Protein 3ACX (pdb70)

Radius of gyration: 19.0 Å; Cα contacts (8 Å, |Δi|>4): 366; chains: 1; bounding box: 46×47×53 Å

Solvent-accessible surface area: 14313 Å² total; per-residue (Å²): 144,85,159,44,52,101,16,5,124,30,0,42,132,22,1,108,167,91,11,106,13,25,2,64,0,18,31,85,7,59,93,116,43,62,37,6,2,13,0,0,34,0,0,14,60,52,0,88,72,0,29,126,78,146,52,58,58,85,24,1,65,55,0,65,86,3,0,73,36,0,81,144,105,41,156,101,171,27,157,14,89,11,13,170,115,0,2,68,0,0,11,58,7,20,57,122,96,84,17,30,29,114,8,1,28,46,5,7,62,16,15,101,112,44,67,122,43,103,61,22,90,61,11,76,75,0,68,42,34,0,56,3,23,12,0,1,27,9,15,1,26,1,5,8,9,11,102,160,59,73,157,67,2,49,68,0,8,78,102,18,5,30,1,33,31,3,1,37,6,3,38,17,14,4,74,27,51,100,90,143,53,32,26,4,0,95,77,44,14,174,99,50,128,15,85,3,43,79,2,43,136,111,34,50,67,118,83,2,44,76,0,1,49,68,1,0,54,42,0,44,108,6,26,126,33,0,35,123,56,15,172,26,10,8,111,86,0,13,29,17,2,11,3,3,1,52,0,14,22,35,5,1,64,24,6,64,131,34,108,27,37,8,112,123,127,13,138,5,92,155,156,54,16,35,129,11,72,125,78,2,86,81,133,104

InterPro domains:
  IPR002060 Squalene/phytoene synthase [PF00494] (15-271)
  IPR002060 Squalene/phytoene synthase [SFLDG01018] (7-277)
  IPR008949 Isoprenoid synthase domain superfamily [G3DSA:1.10.600.10] (1-287)
  IPR008949 Isoprenoid synthase domain superfamily [SSF48576] (8-283)
  IPR019845 Squalene/phytoene synthase, conserved site [PS01044] (129-144)
  IPR033904 Trans-isoprenyl diphosphate synthases, head-to-head [cd00683] (9-273)
  IPR044843 Trans-isoprenyl diphosphate synthases, bacterial-type [SFLDG01212] (7-277)

Foldseek 3Di:
DDLLVVLLVVLLVQCCVVDVLLSVLLVQFPDVLSSLLSLLVSLLSCLLCPCVVPNHCVQLVLSLVLLVCCVVCLPDDDPRRHDVSSSVSNSVVVVPWPFPSVLVVLLNVLSNCCVVDDAAQDVVVLLSSLCNSFLSSLQRSQRSFADDADPVSSVLSSLLSSLLVLLVLLQAQLVCVVVVDHSQHPVLCVVLVHDSVVCLPPNDDPSNVVSSVVSLVSSVVSLVVNLVVLVRGDPSCSLSSNLSSVQSNVQVVQCVVVRVDSPDRGHDDPVNSVVSSVVSVVVD

Secondary structure (DSSP, 8-state):
--HHHHHHHHHHHHHHHH-HHHHHHHTTS-HHHHHHHHHHHHHHHHHHHGGGGTSSTHHHHHHHHHHHHHHH-TTS----SS-HHHHHHHHHHHHHS---HHHHHHHHHHHHHHTT----SSHHHHHHHHIIIIIHHHHHHHHHH-SS--HHHHHHHHHHHHHHHHHHHHH-HHHHHHTT---S-HHHHHHHT--HHHHHHH---HHHHHHHHHHHHHHHHHHHHHHHTGGGS-TTHHHHHHHHHHHHHHHHHHHHHTTT-SSS-----HHHHHHHHHHHHHH-

Organism: Staphylococcus aureus (NCBI:txid1280)

Structure (mmCIF, N/CA/C/O backbone):
data_3ACX
#
_entry.id   3ACX
#
_cell.length_a   80.628
_cell.length_b   80.628
_cell.length_c   90.453
_cell.angle_alpha   90.00
_cell.angle_beta   90.00
_cell.angle_gamma   120.00
#
_symmetry.space_group_name_H-M   'P 32 2 1'
#
loop_
_entity.id
_entity.type
_entity.pdbx_description
1 polymer 'Dehydrosqualene synthase'
2 non-polymer N-(1-methylethyl)-3-[(3-prop-2-en-1-ylbiphenyl-4-yl)oxy]propan-1-amine
3 water water
#
loop_
_atom_site.group_PDB
_atom_site.id
_atom_site.type_symbol
_atom_site.label_atom_id
_atom_site.label_alt_id
_atom_site.label_comp_id
_atom_site.label_asym_id
_atom_site.label_entity_id
_atom_site.label_seq_id
_atom_site.pdbx_PDB_ins_code
_atom_site.Cartn_x
_atom_site.Cartn_y
_atom_site.Cartn_z
_atom_site.occupancy
_atom_site.B_iso_or_equiv
_atom_site.auth_seq_id
_atom_site.auth_comp_id
_atom_site.auth_asym_id
_atom_site.auth_atom_id
_atom_site.pdbx_PDB_model_num
ATOM 1 N N . MET A 1 7 ? 48.188 15.949 81.452 1.00 15.51 1 MET A N 1
ATOM 2 C CA . MET A 1 7 ? 47.746 16.013 80.032 1.00 13.55 1 MET A CA 1
ATOM 3 C C . MET A 1 7 ? 46.242 16.250 79.913 1.00 11.44 1 MET A C 1
ATOM 4 O O . MET A 1 7 ? 45.439 15.598 80.588 1.00 13.15 1 MET A O 1
ATOM 9 N N . THR A 1 8 ? 45.873 17.201 79.062 1.00 8.25 2 THR A N 1
ATOM 10 C CA . THR A 1 8 ? 44.477 17.382 78.696 1.00 6.61 2 THR A CA 1
ATOM 11 C C . THR A 1 8 ? 44.093 16.351 77.631 1.00 4.50 2 THR A C 1
ATOM 12 O O . THR A 1 8 ? 44.937 15.716 76.993 1.00 4.55 2 THR A O 1
ATOM 16 N N . MET A 1 9 ? 42.792 16.212 77.402 1.00 4.35 3 MET A N 1
ATOM 17 C CA . MET A 1 9 ? 42.307 15.370 76.313 1.00 5.02 3 MET A CA 1
ATOM 18 C C . MET A 1 9 ? 42.929 15.754 75.000 1.00 5.38 3 MET A C 1
ATOM 19 O O . MET A 1 9 ? 43.342 14.887 74.233 1.00 6.58 3 MET A O 1
ATOM 24 N N . MET A 1 10 ? 43.004 17.049 74.708 1.00 5.89 4 MET A N 1
ATOM 25 C CA . MET A 1 10 ? 43.579 17.464 73.437 1.00 6.65 4 MET A CA 1
ATOM 26 C C . MET A 1 10 ? 45.056 17.113 73.354 1.00 6.93 4 MET A C 1
ATOM 27 O O . MET A 1 10 ? 45.543 16.696 72.296 1.00 8.56 4 MET A O 1
ATOM 32 N N . ASP A 1 11 ? 45.787 17.268 74.452 1.00 6.51 5 ASP A N 1
ATOM 33 C CA . ASP A 1 11 ? 47.192 16.853 74.473 1.00 7.28 5 ASP A CA 1
ATOM 34 C C . ASP A 1 11 ? 47.304 15.371 74.109 1.00 6.86 5 ASP A C 1
ATOM 35 O O . ASP A 1 11 ? 48.236 14.979 73.416 1.00 7.00 5 ASP A O 1
ATOM 40 N N . MET A 1 12 ? 46.393 14.531 74.598 1.00 6.23 6 MET A N 1
ATOM 41 C CA . MET A 1 12 ? 46.446 13.100 74.286 1.00 6.31 6 MET A CA 1
ATOM 42 C C . MET A 1 12 ? 46.293 12.884 72.790 1.00 6.10 6 MET A C 1
ATOM 43 O O . MET A 1 12 ? 46.955 12.016 72.221 1.00 7.68 6 MET A O 1
ATOM 48 N N . ASN A 1 13 ? 45.428 13.669 72.146 1.00 5.92 7 ASN A N 1
ATOM 49 C CA . ASN A 1 13 ? 45.233 13.530 70.706 1.00 6.28 7 ASN A CA 1
ATOM 50 C C . ASN A 1 13 ? 46.521 13.827 69.947 1.00 5.99 7 ASN A C 1
ATOM 51 O O . ASN A 1 13 ? 46.939 13.080 69.049 1.00 6.18 7 ASN A O 1
ATOM 56 N N . PHE A 1 14 ? 47.159 14.935 70.306 1.00 6.02 8 PHE A N 1
ATOM 57 C CA . PHE A 1 14 ? 48.402 15.313 69.645 1.00 6.27 8 PHE A CA 1
ATOM 58 C C . PHE A 1 14 ? 49.545 14.346 69.941 1.00 6.45 8 PHE A C 1
ATOM 59 O O . PHE A 1 14 ? 50.354 14.073 69.050 1.00 6.28 8 PHE A O 1
ATOM 67 N N . LYS A 1 15 ? 49.605 13.811 71.163 1.00 5.86 9 LYS A N 1
ATOM 68 C CA . LYS A 1 15 ? 50.649 12.846 71.500 1.00 6.19 9 LYS A CA 1
ATOM 69 C C . LYS A 1 15 ? 50.519 11.586 70.654 1.00 6.26 9 LYS A C 1
ATOM 70 O O . LYS A 1 15 ? 51.518 11.026 70.193 1.00 6.01 9 LYS A O 1
ATOM 76 N N . TYR A 1 16 ? 49.286 11.155 70.402 1.00 6.09 10 TYR A N 1
ATOM 77 C CA . TYR A 1 16 ? 49.051 10.021 69.511 1.00 6.03 10 TYR A CA 1
ATOM 78 C C . TYR A 1 16 ? 49.474 10.339 68.076 1.00 5.43 10 TYR A C 1
ATOM 79 O O . TYR A 1 16 ? 50.094 9.504 67.414 1.00 5.74 10 TYR A O 1
ATOM 88 N N . CYS A 1 17 ? 49.144 11.532 67.584 1.00 5.82 11 CYS A N 1
ATOM 89 C CA . CYS A 1 17 ? 49.606 11.913 66.247 1.00 5.61 11 CYS A CA 1
ATOM 90 C C . CYS A 1 17 ? 51.124 11.888 66.157 1.00 5.63 11 CYS A C 1
ATOM 91 O O . CYS A 1 17 ? 51.692 11.455 65.152 1.00 6.51 11 CYS A O 1
ATOM 94 N N . HIS A 1 18 ? 51.780 12.361 67.214 1.00 5.66 12 HIS A N 1
ATOM 95 C CA . HIS A 1 18 ? 53.236 12.333 67.286 1.00 5.99 12 HIS A CA 1
ATOM 96 C C . HIS A 1 18 ? 53.747 10.893 67.186 1.00 6.22 12 HIS A C 1
ATOM 97 O O . HIS A 1 18 ? 54.691 10.621 66.444 1.00 6.67 12 HIS A O 1
ATOM 104 N N . LYS A 1 19 ? 53.141 9.973 67.939 1.00 6.24 13 LYS A N 1
ATOM 105 C CA . LYS A 1 19 ? 53.531 8.559 67.896 1.00 6.20 13 LYS A CA 1
ATOM 106 C C . LYS A 1 19 ? 53.472 8.040 66.463 1.00 6.16 13 LYS A C 1
ATOM 107 O O . LYS A 1 19 ? 54.399 7.361 66.007 1.00 7.17 13 LYS A O 1
ATOM 113 N N . ILE A 1 20 ? 52.377 8.327 65.759 1.00 6.44 14 ILE A N 1
ATOM 114 C CA . ILE A 1 20 ? 52.211 7.860 64.388 1.00 7.18 14 ILE A CA 1
ATOM 115 C C . ILE A 1 20 ? 53.320 8.411 63.495 1.00 6.97 14 ILE A C 1
ATOM 116 O O . ILE A 1 20 ? 53.926 7.682 62.705 1.00 7.93 14 ILE A O 1
ATOM 121 N N . MET A 1 21 ? 53.588 9.710 63.591 1.00 6.91 15 MET A N 1
ATOM 122 C CA . MET A 1 21 ? 54.607 10.314 62.742 1.00 7.08 15 MET A CA 1
ATOM 123 C C . MET A 1 21 ? 55.986 9.728 63.031 1.00 7.20 15 MET A C 1
ATOM 124 O O . MET A 1 21 ? 56.723 9.375 62.104 1.00 8.59 15 MET A O 1
ATOM 129 N N . LYS A 1 22 ? 56.344 9.604 64.307 1.00 7.30 16 LYS A N 1
ATOM 130 C CA . LYS A 1 22 ? 57.670 9.117 64.637 1.00 8.04 16 LYS A CA 1
ATOM 131 C C . LYS A 1 22 ? 57.839 7.650 64.250 1.00 7.77 16 LYS A C 1
ATOM 132 O O . LYS A 1 22 ? 58.927 7.234 63.828 1.00 9.11 16 LYS A O 1
ATOM 138 N N . LYS A 1 23 ? 56.775 6.862 64.369 1.00 7.24 17 LYS A N 1
ATOM 139 C CA . LYS A 1 23 ? 56.837 5.464 63.989 1.00 8.56 17 LYS A CA 1
ATOM 140 C C . LYS A 1 23 ? 57.104 5.354 62.492 1.00 9.32 17 LYS A C 1
ATOM 141 O O . LYS A 1 23 ? 57.900 4.527 62.055 1.00 10.52 17 LYS A O 1
ATOM 147 N N . HIS A 1 24 ? 56.452 6.193 61.701 1.00 8.37 18 HIS A N 1
ATOM 148 C CA . HIS A 1 24 ? 56.514 6.093 60.249 1.00 9.08 18 HIS A CA 1
ATOM 149 C C . HIS A 1 24 ? 57.767 6.726 59.664 1.00 7.60 18 HIS A C 1
ATOM 150 O O . HIS A 1 24 ? 58.317 6.220 58.677 1.00 10.57 18 HIS A O 1
ATOM 157 N N . SER A 1 25 ? 58.198 7.843 60.233 1.00 7.52 19 SER A N 1
ATOM 158 C CA . SER A 1 25 ? 59.349 8.549 59.681 1.00 8.17 19 SER A CA 1
ATOM 159 C C . SER A 1 25 ? 60.261 9.058 60.771 1.00 7.79 19 SER A C 1
ATOM 160 O O . SER A 1 25 ? 60.033 10.116 61.359 1.00 8.34 19 SER A O 1
ATOM 163 N N . LYS A 1 26 ? 61.352 8.346 60.992 1.00 7.61 20 LYS A N 1
ATOM 164 C CA . LYS A 1 26 ? 62.350 8.840 61.914 1.00 8.20 20 LYS A CA 1
ATOM 165 C C . LYS A 1 26 ? 62.971 10.133 61.389 1.00 7.76 20 LYS A C 1
ATOM 166 O O . LYS A 1 26 ? 63.336 11.012 62.175 1.00 8.49 20 LYS A O 1
ATOM 172 N N . SER A 1 27 ? 63.085 10.265 60.067 1.00 8.10 21 SER A N 1
ATOM 173 C CA . SER A 1 27 ? 63.673 11.470 59.479 1.00 8.83 21 SER A CA 1
ATOM 174 C C . SER A 1 27 ? 62.863 12.729 59.734 1.00 8.43 21 SER A C 1
ATOM 175 O O . SER A 1 27 ? 63.381 13.768 60.169 1.00 8.56 21 SER A O 1
ATOM 178 N N . PHE A 1 28 ? 61.580 12.648 59.396 1.00 7.91 22 PHE A N 1
ATOM 179 C CA . PHE A 1 28 ? 60.745 13.833 59.522 1.00 8.46 22 PHE A CA 1
ATOM 180 C C . PHE A 1 28 ? 60.456 14.159 60.979 1.00 7.55 22 PHE A C 1
ATOM 181 O O . PHE A 1 28 ? 60.377 15.327 61.344 1.00 8.40 22 PHE A O 1
ATOM 189 N N . SER A 1 29 ? 60.325 13.138 61.825 1.00 8.12 23 SER A N 1
ATOM 190 C CA . SER A 1 29 ? 60.172 13.413 63.253 1.00 8.11 23 SER A CA 1
ATOM 191 C C . SER A 1 29 ? 61.428 14.075 63.813 1.00 7.59 23 SER A C 1
ATOM 192 O O . SER A 1 29 ? 61.339 15.037 64.575 1.00 7.92 23 SER A O 1
ATOM 195 N N . TYR A 1 30 ? 62.606 13.565 63.456 1.00 7.33 24 TYR A N 1
ATOM 196 C CA . TYR A 1 30 ? 63.853 14.116 63.990 1.00 7.92 24 TYR A CA 1
ATOM 197 C C . TYR A 1 30 ? 63.908 15.622 63.733 1.00 7.21 24 TYR A C 1
ATOM 198 O O . TYR A 1 30 ? 64.228 16.417 64.616 1.00 8.54 24 TYR A O 1
ATOM 207 N N . ALA A 1 31 ? 63.600 16.028 62.501 1.00 7.07 25 ALA A N 1
ATOM 208 C CA . ALA A 1 31 ? 63.678 17.439 62.139 1.00 7.61 25 ALA A CA 1
ATOM 209 C C . ALA A 1 3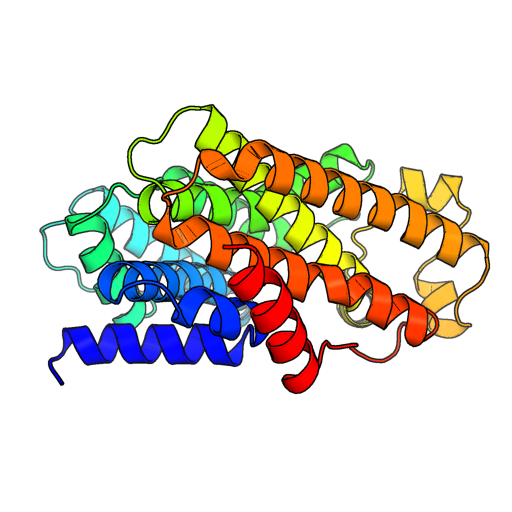1 ? 62.498 18.246 62.672 1.00 7.10 25 ALA A C 1
ATOM 210 O O . ALA A 1 31 ? 62.677 19.272 63.340 1.00 7.54 25 ALA A O 1
ATOM 212 N N . PHE A 1 32 ? 61.278 17.811 62.368 1.00 7.33 26 PHE A N 1
ATOM 213 C CA . PHE A 1 32 ? 60.125 18.651 62.674 1.00 7.31 26 PHE A CA 1
ATOM 214 C C . PHE A 1 32 ? 59.801 18.736 64.154 1.00 7.22 26 PHE A C 1
ATOM 215 O O . PHE A 1 32 ? 59.191 19.708 64.588 1.00 7.74 26 PHE A O 1
ATOM 223 N N . ASP A 1 33 ? 60.285 17.776 64.943 1.00 7.70 27 ASP A N 1
ATOM 224 C CA . ASP A 1 33 ? 60.107 17.881 66.388 1.00 8.15 27 ASP A CA 1
ATOM 225 C C . ASP A 1 33 ? 60.871 19.061 66.992 1.00 8.75 27 ASP A C 1
ATOM 226 O O . ASP A 1 33 ? 60.642 19.412 68.146 1.00 9.53 27 ASP A O 1
ATOM 231 N N . LEU A 1 34 ? 61.779 19.671 66.229 1.00 8.50 28 LEU A N 1
ATOM 232 C CA . LEU A 1 34 ? 62.522 20.841 66.689 1.00 9.80 28 LEU A CA 1
ATOM 233 C C . LEU A 1 34 ? 61.762 22.153 66.535 1.00 9.46 28 LEU A C 1
ATOM 234 O O . LEU A 1 34 ? 62.217 23.194 67.011 1.00 10.79 28 LEU A O 1
ATOM 239 N N . LEU A 1 35 ? 60.624 22.132 65.844 1.00 9.27 29 LEU A N 1
ATOM 240 C CA . LEU A 1 35 ? 59.829 23.349 65.683 1.00 10.14 29 LEU A CA 1
ATOM 241 C C . LEU A 1 35 ? 59.267 23.822 67.012 1.00 10.74 29 LEU A C 1
ATOM 242 O O . LEU A 1 35 ? 59.139 23.010 67.937 1.00 10.81 29 LEU A O 1
ATOM 247 N N . PRO A 1 36 ? 58.901 25.121 67.105 1.00 11.18 30 PRO A N 1
ATOM 248 C CA . PRO A 1 36 ? 58.146 25.583 68.274 1.00 12.53 30 PRO A CA 1
ATOM 249 C C . PRO A 1 36 ? 56.893 24.729 68.483 1.00 12.79 30 PRO A C 1
ATOM 250 O O . PRO A 1 36 ? 56.341 24.192 67.520 1.00 12.20 30 PRO A O 1
ATOM 254 N N . GLU A 1 37 ? 56.467 24.589 69.732 1.00 13.30 31 GLU A N 1
ATOM 255 C CA . GLU A 1 37 ? 55.432 23.644 70.140 1.00 13.14 31 GLU A CA 1
ATOM 256 C C . GLU A 1 37 ? 54.169 23.692 69.281 1.00 13.26 31 GLU A C 1
ATOM 257 O O . GLU A 1 37 ? 53.680 22.656 68.838 1.00 13.15 31 GLU A O 1
ATOM 263 N N . ASP A 1 38 ? 53.609 24.873 69.049 1.00 13.50 32 ASP A N 1
ATOM 264 C CA . ASP A 1 38 ? 52.348 24.937 68.318 1.00 14.02 32 ASP A CA 1
ATOM 265 C C . ASP A 1 38 ? 52.523 24.493 66.866 1.00 13.08 32 ASP A C 1
ATOM 266 O O . ASP A 1 38 ? 51.632 23.870 66.277 1.00 13.27 32 ASP A O 1
ATOM 271 N N . GLN A 1 39 ? 53.679 24.797 66.287 1.00 12.43 33 GLN A N 1
ATOM 272 C CA . GLN A 1 39 ? 53.948 24.384 64.911 1.00 11.34 33 GLN A CA 1
ATOM 273 C C . GLN A 1 39 ? 54.214 22.888 64.798 1.00 9.63 33 GLN A C 1
ATOM 274 O O . GLN A 1 39 ? 53.677 22.233 63.899 1.00 9.13 33 GLN A O 1
ATOM 280 N N . ARG A 1 40 ? 55.016 22.343 65.709 1.00 9.23 34 ARG A N 1
ATOM 281 C CA . ARG A 1 40 ? 55.279 20.906 65.641 1.00 8.42 34 ARG A CA 1
ATOM 282 C C . ARG A 1 40 ? 53.986 20.120 65.839 1.00 7.69 34 ARG A C 1
ATOM 283 O O . ARG A 1 40 ? 53.772 19.138 65.148 1.00 7.72 34 ARG A O 1
ATOM 291 N N . LYS A 1 41 ? 53.113 20.556 66.739 1.00 8.11 35 LYS A N 1
ATOM 292 C CA . LYS A 1 41 ? 51.852 19.865 66.956 1.00 8.36 35 LYS A CA 1
ATOM 293 C C . LYS A 1 41 ? 51.007 19.852 65.683 1.00 7.29 35 LYS A C 1
ATOM 294 O O . LYS A 1 41 ? 50.411 18.830 65.342 1.00 7.62 35 LYS A O 1
ATOM 300 N N . ALA A 1 42 ? 50.955 20.980 64.968 1.00 7.56 36 ALA A N 1
ATOM 301 C CA . ALA A 1 42 ? 50.219 21.020 63.704 1.00 7.57 36 ALA A CA 1
ATOM 302 C C . ALA A 1 42 ? 50.809 20.043 62.695 1.00 7.27 36 ALA A C 1
ATOM 303 O O . ALA A 1 42 ? 50.077 19.350 61.998 1.00 7.41 36 ALA A O 1
ATOM 305 N N . VAL A 1 43 ? 52.134 20.005 62.590 1.00 6.56 37 VAL A N 1
ATOM 306 C CA . VAL A 1 43 ? 52.780 19.044 61.695 1.00 6.42 37 VAL A CA 1
ATOM 307 C C . VAL A 1 43 ? 52.413 17.612 62.066 1.00 6.19 37 VAL A C 1
ATOM 308 O O . VAL A 1 43 ? 52.093 16.819 61.185 1.00 6.16 37 VAL A O 1
ATOM 312 N N . TRP A 1 44 ? 52.443 17.288 63.354 1.00 6.16 38 TRP A N 1
ATOM 313 C CA . TRP A 1 44 ? 52.090 15.935 63.761 1.00 5.86 38 TRP A CA 1
ATOM 314 C C . TRP A 1 44 ? 50.687 15.565 63.300 1.00 5.65 38 TRP A C 1
ATOM 315 O O . TRP A 1 44 ? 50.478 14.457 62.807 1.00 6.05 38 TRP A O 1
ATOM 326 N N . ALA A 1 45 ? 49.725 16.468 63.494 1.00 6.24 39 ALA A N 1
ATOM 327 C CA . ALA A 1 45 ? 48.342 16.170 63.119 1.00 6.43 39 ALA A CA 1
ATOM 328 C C . ALA A 1 45 ? 48.200 15.989 61.608 1.00 5.95 39 ALA A C 1
ATOM 329 O O . ALA A 1 45 ? 47.555 15.052 61.142 1.00 6.47 39 ALA A O 1
ATOM 331 N N . ILE A 1 46 ? 48.792 16.895 60.829 1.00 6.94 40 ILE A N 1
ATOM 332 C CA . ILE A 1 46 ? 48.698 16.805 59.374 1.00 6.88 40 ILE A CA 1
ATOM 333 C C . ILE A 1 46 ? 49.364 15.526 58.881 1.00 6.12 40 ILE A C 1
ATOM 334 O O . ILE A 1 46 ? 48.812 14.795 58.051 1.00 6.62 40 ILE A O 1
ATOM 339 N N . TYR A 1 47 ? 50.552 15.239 59.408 1.00 6.38 41 TYR A N 1
ATOM 340 C CA . TYR A 1 47 ? 51.248 14.025 59.016 1.00 6.25 41 TYR A CA 1
ATOM 341 C C . TYR A 1 47 ? 50.398 12.801 59.343 1.00 5.83 41 TYR A C 1
ATOM 342 O O . TYR A 1 47 ? 50.256 11.886 58.533 1.00 6.41 41 TYR A O 1
ATOM 351 N N . ALA A 1 48 ? 49.848 12.754 60.550 1.00 6.19 42 ALA A N 1
ATOM 352 C CA . ALA A 1 48 ? 49.085 11.583 60.973 1.00 6.19 42 ALA A CA 1
ATOM 353 C C . ALA A 1 48 ? 47.874 11.366 60.076 1.00 6.04 42 ALA A C 1
ATOM 354 O O . ALA A 1 48 ? 47.579 10.220 59.728 1.00 6.37 42 ALA A O 1
ATOM 356 N N . VAL A 1 49 ? 47.176 12.435 59.687 1.00 6.04 43 VAL A N 1
ATOM 357 C CA . VAL A 1 49 ? 46.043 12.293 58.763 1.00 7.45 43 VAL A CA 1
ATOM 358 C C . VAL A 1 49 ? 46.527 11.660 57.460 1.00 6.57 43 VAL A C 1
ATOM 359 O O . VAL A 1 49 ? 45.898 10.742 56.922 1.00 7.33 43 VAL A O 1
ATOM 363 N N . CYS A 1 50 ? 47.626 12.179 56.926 1.00 6.84 44 CYS A N 1
ATOM 364 C CA . CYS A 1 50 ? 48.123 11.690 55.644 1.00 7.25 44 CYS A CA 1
ATOM 365 C C . CYS A 1 50 ? 48.610 10.243 55.745 1.00 6.95 44 CYS A C 1
ATOM 366 O O . CYS A 1 50 ? 48.403 9.444 54.821 1.00 7.91 44 CYS A O 1
ATOM 369 N N . ARG A 1 51 ? 49.225 9.892 56.875 1.00 7.22 45 ARG A N 1
ATOM 370 C CA . ARG A 1 51 ? 49.658 8.515 57.096 1.00 8.44 45 ARG A CA 1
ATOM 371 C C . ARG A 1 51 ? 48.460 7.571 57.176 1.00 7.51 45 ARG A C 1
ATOM 372 O O . ARG A 1 51 ? 48.459 6.474 56.608 1.00 8.44 45 ARG A O 1
ATOM 380 N N . LYS A 1 52 ? 47.420 8.001 57.881 1.00 7.43 46 LYS A N 1
ATOM 381 C CA . LYS A 1 52 ? 46.202 7.196 57.978 1.00 7.75 46 LYS A CA 1
ATOM 382 C C . LYS A 1 52 ? 45.570 6.987 56.604 1.00 8.00 46 LYS A C 1
ATOM 383 O O . LYS A 1 52 ? 45.106 5.889 56.274 1.00 8.76 46 LYS A O 1
ATOM 389 N N . ILE A 1 53 ? 45.566 8.027 55.773 1.00 7.43 47 ILE A N 1
ATOM 390 C CA . ILE A 1 53 ? 45.059 7.899 54.416 1.00 8.29 47 ILE A CA 1
ATOM 391 C C . ILE A 1 53 ? 45.886 6.864 53.659 1.00 8.99 47 ILE A C 1
ATOM 392 O O . ILE A 1 53 ? 45.335 6.040 52.926 1.00 8.96 47 ILE A O 1
ATOM 397 N N . ASP A 1 54 ? 47.206 6.889 53.850 1.00 9.51 48 ASP A N 1
ATOM 398 C CA . ASP A 1 54 ? 48.087 6.005 53.091 1.00 11.73 48 ASP A CA 1
ATOM 399 C C . ASP A 1 54 ? 47.798 4.519 53.312 1.00 12.28 48 ASP A C 1
ATOM 400 O O . ASP A 1 54 ? 47.953 3.729 52.377 1.00 15.46 48 ASP A O 1
ATOM 405 N N . ASP A 1 55 ? 47.393 4.168 54.533 1.00 12.33 49 ASP A N 1
ATOM 406 C CA . ASP A 1 55 ? 47.105 2.812 55.015 1.00 13.54 49 ASP A CA 1
ATOM 407 C C . ASP A 1 55 ? 45.633 2.408 54.895 1.00 10.87 49 ASP A C 1
ATOM 408 O O . ASP A 1 55 ? 45.254 1.274 55.203 1.00 11.16 49 ASP A O 1
ATOM 413 N N . SER A 1 56 ? 44.791 3.342 54.476 1.00 8.74 50 SER A N 1
ATOM 414 C CA . SER A 1 56 ? 43.362 3.188 54.703 1.00 8.03 50 SER A CA 1
ATOM 415 C C . SER A 1 56 ? 42.672 2.067 53.936 1.00 7.56 50 SER A C 1
ATOM 416 O O . SER A 1 56 ? 41.768 1.438 54.472 1.00 7.96 50 SER A O 1
ATOM 419 N N . ILE A 1 57 ? 43.089 1.825 52.700 1.00 7.61 51 ILE A N 1
ATOM 420 C CA . ILE A 1 57 ? 42.444 0.800 51.892 1.00 8.45 51 ILE A CA 1
ATOM 421 C C . ILE A 1 57 ? 42.629 -0.584 52.506 1.00 7.47 51 ILE A C 1
ATOM 422 O O . ILE A 1 57 ? 41.731 -1.411 52.447 1.00 7.30 51 ILE A O 1
ATOM 427 N N . ASP A 1 58 ? 43.780 -0.835 53.123 1.00 7.87 52 ASP A N 1
ATOM 428 C CA . ASP A 1 58 ? 44.064 -2.148 53.668 1.00 8.67 52 ASP A CA 1
ATOM 429 C C . ASP A 1 58 ? 43.386 -2.458 54.992 1.00 7.68 52 ASP A C 1
ATOM 430 O O . ASP A 1 58 ? 43.454 -3.595 55.465 1.00 8.50 52 ASP A O 1
ATOM 435 N N . VAL A 1 59 ? 42.728 -1.478 55.605 1.00 6.74 53 VAL A N 1
ATOM 436 C CA . VAL A 1 59 ? 42.029 -1.762 56.856 1.00 7.49 53 VAL A CA 1
ATOM 437 C C . VAL A 1 59 ? 41.025 -2.899 56.639 1.00 5.86 53 VAL A C 1
ATOM 438 O O . VAL A 1 59 ? 41.045 -3.887 57.384 1.00 6.78 53 VAL A O 1
ATOM 442 N N . TYR A 1 60 ? 40.146 -2.750 55.650 1.00 5.84 54 TYR A N 1
ATOM 443 C CA . TYR A 1 60 ? 39.175 -3.781 55.304 1.00 5.82 54 TYR A CA 1
ATOM 444 C C . TYR A 1 60 ? 39.502 -4.408 53.959 1.00 5.58 54 TYR A C 1
ATOM 445 O O . TYR A 1 60 ? 39.144 -5.571 53.739 1.00 6.55 54 TYR A O 1
ATOM 454 N N . GLY A 1 61 ? 40.102 -3.636 53.055 1.00 5.45 55 GLY A N 1
ATOM 455 C CA . GLY A 1 61 ? 40.388 -4.066 51.690 1.00 6.57 55 GLY A CA 1
ATOM 456 C C . GLY A 1 61 ? 39.655 -3.260 50.634 1.00 7.50 55 GLY A C 1
ATOM 457 O O . GLY A 1 61 ? 39.756 -3.561 49.454 1.00 8.80 55 GLY A O 1
ATOM 458 N N . ASP A 1 62 ? 38.925 -2.229 51.042 1.00 7.92 56 ASP A N 1
ATOM 459 C CA . ASP A 1 62 ? 38.175 -1.388 50.090 1.00 8.82 56 ASP A CA 1
ATOM 460 C C . ASP A 1 62 ? 38.182 0.049 50.585 1.00 9.07 56 ASP A C 1
ATOM 461 O O . ASP A 1 62 ? 38.849 0.396 51.559 1.00 9.54 56 ASP A O 1
ATOM 466 N N . ILE A 1 63 ? 37.438 0.903 49.898 1.00 9.45 57 ILE A N 1
ATOM 467 C CA . ILE A 1 63 ? 37.439 2.322 50.223 1.00 11.63 57 ILE A CA 1
ATOM 468 C C . ILE A 1 63 ? 36.707 2.764 51.493 1.00 12.22 57 ILE A C 1
ATOM 469 O O . ILE A 1 63 ? 36.664 3.957 51.785 1.00 12.21 57 ILE A O 1
ATOM 474 N N . GLN A 1 64 ? 36.132 1.820 52.245 1.00 13.33 58 GLN A N 1
ATOM 475 C CA . GLN A 1 64 ? 35.302 2.166 53.408 1.00 14.33 58 GLN A CA 1
ATOM 476 C C . GLN A 1 64 ? 35.968 3.158 54.341 1.00 12.92 58 GLN A C 1
ATOM 477 O O . GLN A 1 64 ? 35.407 4.214 54.641 1.00 14.45 58 GLN A O 1
ATOM 483 N N . PHE A 1 65 ? 37.136 2.794 54.847 1.00 12.87 59 PHE A N 1
ATOM 484 C CA . PHE A 1 65 ? 37.783 3.601 55.852 1.00 12.53 59 PHE A CA 1
ATOM 485 C C . PHE A 1 65 ? 38.225 4.928 55.229 1.00 11.41 59 PHE A C 1
ATOM 486 O O . PHE A 1 65 ? 38.177 5.973 55.873 1.00 12.68 59 PHE A O 1
ATOM 494 N N . LEU A 1 66 ? 38.658 4.883 53.971 1.00 9.50 60 LEU A N 1
ATOM 495 C CA . LEU A 1 66 ? 39.109 6.109 53.322 1.00 8.22 60 LEU A CA 1
ATOM 496 C C . LEU A 1 66 ? 37.940 7.083 53.144 1.00 7.51 60 LEU A C 1
ATOM 497 O O . LEU A 1 66 ? 38.081 8.290 53.350 1.00 8.06 60 LEU A O 1
ATOM 502 N N . ASN A 1 67 ? 36.757 6.565 52.831 1.00 8.48 61 ASN A N 1
ATOM 503 C CA . ASN A 1 67 ? 35.606 7.459 52.768 1.00 9.32 61 ASN A CA 1
ATOM 504 C C . ASN A 1 67 ? 35.222 8.047 54.118 1.00 9.37 61 ASN A C 1
ATOM 505 O O . ASN A 1 67 ? 34.737 9.177 54.167 1.00 10.43 61 ASN A O 1
ATOM 510 N N . GLN A 1 68 ? 35.425 7.278 55.188 1.00 9.94 62 GLN A N 1
ATOM 511 C CA . GLN A 1 68 ? 35.184 7.754 56.548 1.00 10.45 62 GLN A CA 1
ATOM 512 C C . GLN A 1 68 ? 36.147 8.893 56.851 1.00 9.30 62 GLN A C 1
ATOM 513 O O . GLN A 1 68 ? 35.744 9.916 57.395 1.00 9.27 62 GLN A O 1
ATOM 519 N N . ILE A 1 69 ? 37.412 8.730 56.468 1.00 8.51 63 ILE A N 1
ATOM 520 C CA . ILE A 1 69 ? 38.382 9.799 56.638 1.00 7.80 63 ILE A CA 1
ATOM 521 C C . ILE A 1 69 ? 37.943 11.035 55.849 1.00 7.40 63 ILE A C 1
ATOM 522 O O . ILE A 1 69 ? 37.956 12.160 56.371 1.00 7.12 63 ILE A O 1
ATOM 527 N N . LYS A 1 70 ? 37.584 10.829 54.583 1.00 6.95 64 LYS A N 1
ATOM 528 C CA . LYS A 1 70 ? 37.210 11.959 53.744 1.00 7.23 64 LYS A CA 1
ATOM 529 C C . LYS A 1 70 ? 36.022 12.725 54.328 1.00 7.06 64 LYS A C 1
ATOM 530 O O . LYS A 1 70 ? 36.008 13.954 54.363 1.00 7.43 64 LYS A O 1
ATOM 536 N N . GLU A 1 71 ? 35.010 11.992 54.785 1.00 6.86 65 GLU A N 1
ATOM 537 C CA . GLU A 1 71 ? 33.829 12.655 55.321 1.00 7.68 65 GLU A CA 1
ATOM 538 C C . GLU A 1 71 ? 34.173 13.413 56.601 1.00 6.95 65 GLU A C 1
ATOM 539 O O . GLU A 1 71 ? 33.637 14.493 56.842 1.00 6.89 65 GLU A O 1
ATOM 545 N N . ASP A 1 72 ? 35.083 12.877 57.418 1.00 6.22 66 ASP A N 1
ATOM 546 C CA . ASP A 1 72 ? 35.539 13.599 58.600 1.00 6.31 66 ASP A CA 1
ATOM 547 C C . ASP A 1 72 ? 36.224 14.916 58.221 1.00 6.20 66 ASP A C 1
ATOM 548 O O . ASP A 1 72 ? 35.973 15.961 58.825 1.00 6.53 66 ASP A O 1
ATOM 553 N N . ILE A 1 73 ? 37.080 14.877 57.201 1.00 6.15 67 ILE A N 1
ATOM 554 C CA . ILE A 1 73 ? 37.762 16.099 56.774 1.00 5.77 67 ILE A CA 1
ATOM 555 C C . ILE A 1 73 ? 36.740 17.095 56.218 1.00 6.07 67 ILE A C 1
ATOM 556 O O . ILE A 1 73 ? 36.827 18.296 56.512 1.00 6.17 67 ILE A O 1
ATOM 561 N N . GLN A 1 74 ? 35.766 16.598 55.449 1.00 5.71 68 GLN A N 1
ATOM 562 C CA . GLN A 1 74 ? 34.720 17.470 54.919 1.00 5.92 68 GLN A CA 1
ATOM 563 C C . GLN A 1 74 ? 33.903 18.128 56.040 1.00 6.12 68 GLN A C 1
ATOM 564 O O . GLN A 1 74 ? 33.513 19.288 55.925 1.00 6.21 68 GLN A O 1
ATOM 570 N N . SER A 1 75 ? 33.653 17.400 57.130 1.00 6.47 69 SER A N 1
ATOM 571 C CA . SER A 1 75 ? 32.912 17.946 58.274 1.00 7.96 69 SER A CA 1
ATOM 572 C C . SER A 1 75 ? 33.699 19.091 58.897 1.00 7.25 69 SER A C 1
ATOM 573 O O . SER A 1 75 ? 33.122 20.114 59.272 1.00 8.70 69 SER A O 1
ATOM 576 N N . ILE A 1 76 ? 35.014 18.906 59.032 1.00 7.36 70 ILE A N 1
ATOM 577 C CA . ILE A 1 76 ? 35.872 19.947 59.578 1.00 7.55 70 ILE A CA 1
ATOM 578 C C . ILE A 1 76 ? 35.870 21.163 58.664 1.00 7.44 70 ILE A C 1
ATOM 579 O O . ILE A 1 76 ? 35.796 22.291 59.139 1.00 8.74 70 ILE A O 1
ATOM 584 N N . GLU A 1 77 ? 35.987 20.943 57.356 1.00 7.12 71 GLU A N 1
ATOM 585 C CA . GLU A 1 77 ? 35.969 22.051 56.421 1.00 7.14 71 GLU A CA 1
ATOM 586 C C . GLU A 1 77 ? 34.666 22.845 56.514 1.00 7.10 71 GLU A C 1
ATOM 587 O O . GLU A 1 77 ? 34.686 24.073 56.553 1.00 8.65 71 GLU A O 1
ATOM 593 N N . LYS A 1 78 ? 33.534 22.142 56.541 1.00 7.66 72 LYS A N 1
ATOM 594 C CA . LYS A 1 78 ? 32.226 22.804 56.494 1.00 8.92 72 LYS A CA 1
ATOM 595 C C . LYS A 1 78 ? 31.869 23.453 57.825 1.00 9.75 72 LYS A C 1
ATOM 596 O O . LYS A 1 78 ? 31.341 24.565 57.841 1.00 10.89 72 LYS A O 1
ATOM 602 N N . TYR A 1 79 ? 32.220 22.777 58.918 1.00 10.33 73 TYR A N 1
ATOM 603 C CA . TYR A 1 79 ? 31.823 23.174 60.268 1.00 11.66 73 TYR A CA 1
ATOM 604 C C . TYR A 1 79 ? 33.007 23.069 61.237 1.00 11.58 73 TYR A C 1
ATOM 605 O O . TYR A 1 79 ? 33.008 22.216 62.130 1.00 12.27 73 TYR A O 1
ATOM 614 N N . PRO A 1 80 ? 34.013 23.943 61.065 1.00 12.12 74 PRO A N 1
ATOM 615 C CA . PRO A 1 80 ? 35.218 23.755 61.890 1.00 12.33 74 PRO A CA 1
ATOM 616 C C . PRO A 1 80 ? 34.999 23.958 63.392 1.00 12.64 74 PRO A C 1
ATOM 617 O O . PRO A 1 80 ? 35.775 23.424 64.190 1.00 13.08 74 PRO A O 1
ATOM 621 N N . TYR A 1 81 ? 33.963 24.707 63.773 1.00 12.49 75 TYR A N 1
ATOM 622 C CA . TYR A 1 81 ? 33.694 25.052 65.171 1.00 13.36 75 TYR A CA 1
ATOM 623 C C . TYR A 1 81 ? 32.536 24.282 65.787 1.00 13.63 75 TYR A C 1
ATOM 624 O O . TYR A 1 81 ? 32.077 24.630 66.880 1.00 15.00 75 TYR A O 1
ATOM 633 N N . GLU A 1 82 ? 32.081 23.233 65.105 1.00 12.41 76 GLU A N 1
ATOM 634 C CA . GLU A 1 82 ? 31.042 22.341 65.622 1.00 11.42 76 GLU A CA 1
ATOM 635 C C . GLU A 1 82 ? 31.599 20.997 66.120 1.00 10.69 76 GLU A C 1
ATOM 636 O O . GLU A 1 82 ? 32.623 20.544 65.591 1.00 11.03 76 GLU A O 1
ATOM 642 N N . TYR A 1 83 ? 30.985 20.369 67.130 1.00 9.67 77 TYR A N 1
ATOM 643 C CA . TYR A 1 83 ? 31.338 18.998 67.570 1.00 9.53 77 TYR A CA 1
ATOM 644 C C . TYR A 1 83 ? 30.894 17.988 66.531 1.00 9.09 77 TYR A C 1
ATOM 645 O O . TYR A 1 83 ? 29.746 18.036 66.076 1.00 8.20 77 TYR A O 1
ATOM 654 N N . HIS A 1 84 ? 31.812 17.084 66.185 1.00 9.61 78 HIS A N 1
ATOM 655 C CA . HIS A 1 84 ? 31.556 15.991 65.235 1.00 9.56 78 HIS A CA 1
ATOM 656 C C . HIS A 1 84 ? 31.728 14.605 65.854 1.00 9.92 78 HIS A C 1
ATOM 657 O O . HIS A 1 84 ? 32.674 14.401 66.619 1.00 11.59 78 HIS A O 1
ATOM 664 N N . HIS A 1 85 ? 30.864 13.650 65.522 1.00 9.67 79 HIS A N 1
ATOM 665 C CA . HIS A 1 85 ? 31.065 12.225 65.787 1.00 9.70 79 HIS A CA 1
ATOM 666 C C . HIS A 1 85 ? 31.894 11.794 64.596 1.00 8.85 79 HIS A C 1
ATOM 667 O O . HIS A 1 85 ? 31.350 11.433 63.555 1.00 8.29 79 HIS A O 1
ATOM 674 N N . PHE A 1 86 ? 33.211 11.831 64.743 1.00 8.25 80 PHE A N 1
ATOM 675 C CA . PHE A 1 86 ? 34.069 11.414 63.647 1.00 7.54 80 PHE A CA 1
ATOM 676 C C . PHE A 1 86 ? 33.929 9.922 63.356 1.00 7.38 80 PHE A C 1
ATOM 677 O O . PHE A 1 86 ? 33.824 9.087 64.266 1.00 8.71 80 PHE A O 1
ATOM 685 N N . GLN A 1 87 ? 33.945 9.586 62.075 1.00 7.25 81 GLN A N 1
ATOM 686 C CA . GLN A 1 87 ? 33.747 8.224 61.605 1.00 7.57 81 GLN A CA 1
ATOM 687 C C . GLN A 1 87 ? 35.023 7.399 61.508 1.00 7.42 81 GLN A C 1
ATOM 688 O O . GLN A 1 87 ? 34.957 6.178 61.413 1.00 8.70 81 GLN A O 1
ATOM 694 N N . SER A 1 88 ? 36.172 8.066 61.477 1.00 6.66 82 SER A N 1
ATOM 695 C CA . SER A 1 88 ? 37.429 7.352 61.270 1.00 6.68 82 SER A CA 1
ATOM 696 C C . SER A 1 88 ? 38.246 7.323 62.563 1.00 6.36 82 SER A C 1
ATOM 697 O O . SER A 1 88 ? 37.781 6.772 63.559 1.00 6.50 82 SER A O 1
ATOM 700 N N . ASP A 1 89 ? 39.458 7.868 62.551 1.00 8.10 83 ASP A N 1
ATOM 701 C CA . ASP A 1 89 ? 40.328 7.864 63.715 1.00 8.74 83 ASP A CA 1
ATOM 702 C C . ASP A 1 89 ? 40.032 9.124 64.517 1.00 7.78 83 ASP A C 1
ATOM 703 O O . ASP A 1 89 ? 40.401 10.246 64.138 1.00 8.61 83 ASP A O 1
ATOM 708 N N . ARG A 1 90 ? 39.312 8.946 65.619 1.00 9.03 84 ARG A N 1
ATOM 709 C CA . ARG A 1 90 ? 38.788 10.091 66.321 1.00 8.19 84 ARG A CA 1
ATOM 710 C C . ARG A 1 90 ? 39.877 11.021 66.895 1.00 8.40 84 ARG A C 1
ATOM 711 O O . ARG A 1 90 ? 39.792 12.250 66.807 1.00 8.73 84 ARG A O 1
ATOM 719 N N . ARG A 1 91 ? 40.936 10.436 67.441 1.00 7.38 85 ARG A N 1
ATOM 720 C CA . ARG A 1 91 ? 42.020 11.259 67.976 1.00 7.09 85 ARG A CA 1
ATOM 721 C C . ARG A 1 91 ? 42.666 12.132 66.902 1.00 7.15 85 ARG A C 1
ATOM 722 O O . ARG A 1 91 ? 42.966 13.309 67.144 1.00 7.64 85 ARG A O 1
ATOM 730 N N . ILE A 1 92 ? 42.931 11.545 65.735 1.00 6.84 86 ILE A N 1
ATOM 731 C CA . ILE A 1 92 ? 43.571 12.331 64.682 1.00 7.21 86 ILE A CA 1
ATOM 732 C C . ILE A 1 92 ? 42.647 13.469 64.248 1.00 7.21 86 ILE A C 1
ATOM 733 O O . ILE A 1 92 ? 43.085 14.593 64.036 1.00 7.02 86 ILE A O 1
ATOM 738 N N . MET A 1 93 ? 41.365 13.174 64.074 1.00 6.65 87 MET A N 1
ATOM 739 C CA . MET A 1 93 ? 40.464 14.184 63.538 1.00 7.07 87 MET A CA 1
ATOM 740 C C . MET A 1 93 ? 40.199 15.294 64.545 1.00 7.42 87 MET A C 1
ATOM 741 O O . MET A 1 93 ? 40.059 16.448 64.171 1.00 7.39 87 MET A O 1
ATOM 746 N N . MET A 1 94 ? 40.159 14.951 65.829 1.00 7.28 88 MET A N 1
ATOM 747 C CA . MET A 1 94 ? 40.068 16.004 66.829 1.00 7.79 88 MET A CA 1
ATOM 748 C C . MET A 1 94 ? 41.261 16.949 66.790 1.00 8.21 88 MET A C 1
ATOM 749 O O . MET A 1 94 ? 41.111 18.164 66.927 1.00 8.45 88 MET A O 1
ATOM 754 N N . ALA A 1 95 ? 42.452 16.382 66.597 1.00 7.18 89 ALA A N 1
ATOM 755 C CA . ALA A 1 95 ? 43.658 17.195 66.508 1.00 7.36 89 ALA A CA 1
ATOM 756 C C . ALA A 1 95 ? 43.648 18.020 65.224 1.00 7.14 89 ALA A C 1
ATOM 757 O O . ALA A 1 95 ? 43.944 19.212 65.251 1.00 7.55 89 ALA A O 1
ATOM 759 N N . LEU A 1 96 ? 43.268 17.412 64.099 1.00 6.96 90 LEU A N 1
ATOM 760 C CA . LEU A 1 96 ? 43.199 18.188 62.865 1.00 7.57 90 LEU A CA 1
ATOM 761 C C . LEU A 1 96 ? 42.208 19.340 62.984 1.00 7.48 90 LEU A C 1
ATOM 762 O O . LEU A 1 96 ? 42.453 20.443 62.492 1.00 8.17 90 LEU A O 1
ATOM 767 N N . GLN A 1 97 ? 41.064 19.051 63.599 1.00 6.89 91 GLN A N 1
ATOM 768 C CA . GLN A 1 97 ? 40.060 20.089 63.787 1.00 7.86 91 GLN A CA 1
ATOM 769 C C . GLN A 1 97 ? 40.623 21.233 64.623 1.00 7.62 91 GLN A C 1
ATOM 770 O O . GLN A 1 97 ? 40.387 22.397 64.321 1.00 7.82 91 GLN A O 1
ATOM 776 N N . HIS A 1 98 ? 41.374 20.906 65.674 1.00 7.84 92 HIS A N 1
ATOM 777 C CA . HIS A 1 98 ? 41.995 21.924 66.509 1.00 8.40 92 HIS A CA 1
ATOM 778 C C . HIS A 1 98 ? 42.942 22.779 65.667 1.00 8.59 92 HIS A C 1
ATOM 779 O O . HIS A 1 98 ? 42.935 24.005 65.763 1.00 9.90 92 HIS A O 1
ATOM 786 N N . VAL A 1 99 ? 43.738 22.139 64.815 1.00 8.50 93 VAL A N 1
ATOM 787 C CA . VAL A 1 99 ? 44.618 22.891 63.920 1.00 9.04 93 VAL A CA 1
ATOM 788 C C . VAL A 1 99 ? 43.811 23.801 62.986 1.00 8.74 93 VAL A C 1
ATOM 789 O O . VAL A 1 99 ? 44.162 24.963 62.791 1.00 9.65 93 VAL A O 1
ATOM 793 N N . ALA A 1 100 ? 42.743 23.267 62.394 1.00 8.04 94 ALA A N 1
ATOM 794 C CA . ALA A 1 100 ? 41.939 24.034 61.441 1.00 8.90 94 ALA A CA 1
ATOM 795 C C . ALA A 1 100 ? 41.292 25.262 62.088 1.00 9.19 94 ALA A C 1
ATOM 796 O O . ALA A 1 100 ? 41.001 26.249 61.413 1.00 10.63 94 ALA A O 1
ATOM 798 N N . GLN A 1 101 ? 41.066 25.216 63.399 1.00 9.81 95 GLN A N 1
ATOM 799 C CA . GLN A 1 101 ? 40.506 26.367 64.125 1.00 11.40 95 GLN A CA 1
ATOM 800 C C . GLN A 1 101 ? 41.526 27.499 64.273 1.00 13.16 95 GLN A C 1
ATOM 801 O O . GLN A 1 101 ? 41.159 28.640 64.574 1.00 15.86 95 GLN A O 1
ATOM 807 N N . HIS A 1 102 ? 42.802 27.174 64.086 1.00 13.77 96 HIS A N 1
ATOM 808 C CA . HIS A 1 102 ? 43.892 28.120 64.329 1.00 15.35 96 HIS A CA 1
ATOM 809 C C . HIS A 1 102 ? 44.636 28.526 63.067 1.00 15.36 96 HIS A C 1
ATOM 810 O O . HIS A 1 102 ? 45.256 29.587 63.018 1.00 16.22 96 HIS A O 1
ATOM 817 N N . LYS A 1 103 ? 44.586 27.667 62.053 1.00 14.47 97 LYS A N 1
ATOM 818 C CA . LYS A 1 103 ? 45.353 27.887 60.826 1.00 15.08 97 LYS A CA 1
ATOM 819 C C . LYS A 1 103 ? 44.513 27.554 59.611 1.00 15.21 97 LYS A C 1
ATOM 820 O O . LYS A 1 103 ? 43.589 26.741 59.698 1.00 14.86 97 LYS A O 1
ATOM 826 N N . ASN A 1 104 ? 44.848 28.188 58.491 1.00 15.26 98 ASN A N 1
ATOM 827 C CA . ASN A 1 104 ? 44.202 27.860 57.234 1.00 16.26 98 ASN A CA 1
ATOM 828 C C . ASN A 1 104 ? 44.720 26.526 56.688 1.00 15.33 98 ASN A C 1
ATOM 829 O O . ASN A 1 104 ? 45.929 26.240 56.568 1.00 16.49 98 ASN A O 1
ATOM 834 N N . ILE A 1 105 ? 43.760 25.649 56.480 1.00 12.49 99 ILE A N 1
ATOM 835 C CA . ILE A 1 105 ? 44.050 24.330 55.925 1.00 12.03 99 ILE A CA 1
ATOM 836 C C . ILE A 1 105 ? 43.633 24.333 54.447 1.00 9.93 99 ILE A C 1
ATOM 837 O O . ILE A 1 105 ? 42.513 24.715 54.134 1.00 9.31 99 ILE A O 1
ATOM 842 N N . ALA A 1 106 ? 44.506 23.904 53.537 1.00 8.45 100 ALA A N 1
ATOM 843 C CA . ALA A 1 106 ? 44.163 23.754 52.119 1.00 7.91 100 ALA A CA 1
ATOM 844 C C . ALA A 1 106 ? 43.407 22.433 51.927 1.00 7.01 100 ALA A C 1
ATOM 845 O O . ALA A 1 106 ? 43.984 21.404 51.575 1.00 6.50 100 ALA A O 1
ATOM 847 N N . PHE A 1 107 ? 42.103 22.460 52.181 1.00 6.15 101 PHE A N 1
ATOM 848 C CA . PHE A 1 107 ? 41.345 21.212 52.148 1.00 5.62 101 PHE A CA 1
ATOM 849 C C . PHE A 1 107 ? 41.392 20.487 50.813 1.00 5.52 101 PHE A C 1
ATOM 850 O O . PHE A 1 107 ? 41.431 19.251 50.771 1.00 5.75 101 PHE A O 1
ATOM 858 N N . GLN A 1 108 ? 41.407 21.238 49.713 1.00 5.79 102 GLN A N 1
ATOM 859 C CA . GLN A 1 108 ? 41.459 20.591 48.406 1.00 5.93 102 GLN A CA 1
ATOM 860 C C . GLN A 1 108 ? 42.700 19.721 48.242 1.00 5.50 102 GLN A C 1
ATOM 861 O O . GLN A 1 108 ? 42.673 18.745 47.481 1.00 5.78 102 GLN A O 1
ATOM 867 N N . SER A 1 109 ? 43.789 20.079 48.927 1.00 5.55 103 SER A N 1
ATOM 868 C CA . SER A 1 109 ? 44.996 19.266 48.853 1.00 5.70 103 SER A CA 1
ATOM 869 C C . SER A 1 109 ? 44.782 17.909 49.529 1.00 4.79 103 SER A C 1
ATOM 870 O O . SER A 1 109 ? 45.234 16.887 49.008 1.00 5.94 103 SER A O 1
ATOM 873 N N . PHE A 1 110 ? 44.080 17.879 50.664 1.00 4.74 104 PHE A N 1
ATOM 874 C CA . PHE A 1 110 ? 43.681 16.591 51.229 1.00 5.76 104 PHE A CA 1
ATOM 875 C C . PHE A 1 110 ? 42.828 15.809 50.242 1.00 5.36 104 PHE A C 1
ATOM 876 O O . PHE A 1 110 ? 42.995 14.597 50.107 1.00 6.06 104 PHE A O 1
ATOM 884 N N . TYR A 1 111 ? 41.884 16.461 49.560 1.00 5.41 105 TYR A N 1
ATOM 885 C CA . TYR A 1 111 ? 41.009 15.746 48.628 1.00 5.49 105 TYR A CA 1
ATOM 886 C C . TYR A 1 111 ? 41.795 15.223 47.435 1.00 5.37 105 TYR A C 1
ATOM 887 O O . TYR A 1 111 ? 41.505 14.124 46.953 1.00 5.90 105 TYR A O 1
ATOM 896 N N . ASN A 1 112 ? 42.812 15.960 46.993 1.00 5.57 106 ASN A N 1
ATOM 897 C CA . ASN A 1 112 ? 43.665 15.478 45.912 1.00 6.04 106 ASN A CA 1
ATOM 898 C C . ASN A 1 112 ? 44.459 14.248 46.346 1.00 5.88 106 ASN A C 1
ATOM 899 O O . ASN A 1 112 ? 44.622 13.307 45.578 1.00 6.35 106 ASN A O 1
ATOM 904 N N . LEU A 1 113 ? 44.968 14.266 47.576 1.00 5.99 107 LEU A N 1
ATOM 905 C CA . LEU A 1 113 ? 45.658 13.117 48.147 1.00 6.08 107 LEU A CA 1
ATOM 906 C C . LEU A 1 113 ? 44.738 11.896 48.205 1.00 6.08 107 LEU A C 1
ATOM 907 O O . LEU A 1 113 ? 45.093 10.801 47.764 1.00 7.00 107 LEU A O 1
ATOM 912 N N . ILE A 1 114 ? 43.529 12.099 48.720 1.00 6.21 108 ILE A N 1
ATOM 913 C CA . ILE A 1 114 ? 42.572 11.008 48.849 1.00 6.48 108 ILE A CA 1
ATOM 914 C C . ILE A 1 114 ? 42.239 10.439 47.473 1.00 6.01 108 ILE A C 1
ATOM 915 O O . ILE A 1 114 ? 42.198 9.220 47.289 1.00 7.22 108 ILE A O 1
ATOM 920 N N . ASP A 1 115 ? 42.046 11.317 46.496 1.00 6.20 109 ASP A N 1
ATOM 921 C CA . ASP A 1 115 ? 41.754 10.850 45.151 1.00 7.49 109 ASP A CA 1
ATOM 922 C C . ASP A 1 115 ? 42.893 10.018 44.585 1.00 6.79 109 ASP A C 1
ATOM 923 O O . ASP A 1 115 ? 42.682 9.028 43.882 1.00 8.47 109 ASP A O 1
ATOM 928 N N . THR A 1 116 ? 44.118 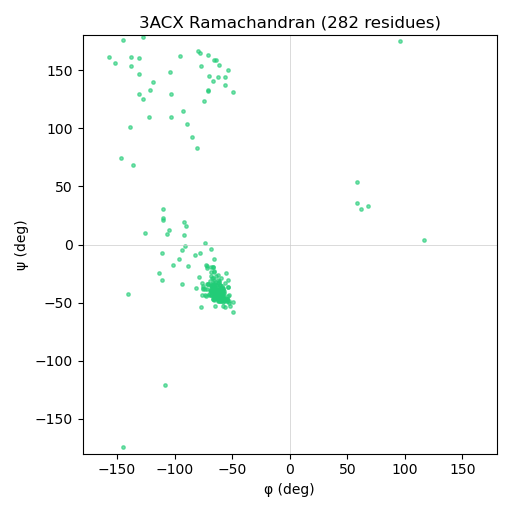10.444 44.873 1.00 7.34 110 THR A N 1
ATOM 929 C CA . THR A 1 116 ? 45.283 9.716 44.392 1.00 7.54 110 THR A CA 1
ATOM 930 C C . THR A 1 116 ? 45.334 8.310 44.983 1.00 7.88 110 THR A C 1
ATOM 931 O O . THR A 1 116 ? 45.634 7.347 44.278 1.00 8.60 110 THR A O 1
ATOM 935 N N . VAL A 1 117 ? 45.033 8.194 46.274 1.00 8.27 111 VAL A N 1
ATOM 936 C CA . VAL A 1 117 ? 45.021 6.892 46.938 1.00 9.64 111 VAL A CA 1
ATOM 937 C C . VAL A 1 117 ? 43.898 6.007 46.408 1.00 9.85 111 VAL A C 1
ATOM 938 O O . VAL A 1 117 ? 44.110 4.818 46.151 1.00 10.97 111 VAL A O 1
ATOM 942 N N . TYR A 1 118 ? 42.732 6.594 46.172 1.00 10.35 112 TYR A N 1
ATOM 943 C CA . TYR A 1 118 ? 41.634 5.858 45.566 1.00 10.75 112 TYR A CA 1
ATOM 944 C C . TYR A 1 118 ? 42.044 5.294 44.196 1.00 10.61 112 TYR A C 1
ATOM 945 O O . TYR A 1 118 ? 41.825 4.107 43.898 1.00 10.91 112 TYR A O 1
ATOM 954 N N . LYS A 1 119 ? 42.685 6.126 43.373 1.00 11.60 113 LYS A N 1
ATOM 955 C CA . LYS A 1 119 ? 43.047 5.732 42.015 1.00 12.00 113 LYS A CA 1
ATOM 956 C C . LYS A 1 119 ? 44.120 4.658 42.009 1.00 12.26 113 LYS A C 1
ATOM 957 O O . LYS A 1 119 ? 44.203 3.840 41.082 1.00 12.54 113 LYS A O 1
ATOM 963 N N . ASP A 1 120 ? 44.931 4.644 43.055 1.00 12.74 114 ASP A N 1
ATOM 964 C CA . ASP A 1 120 ? 45.994 3.674 43.142 1.00 13.33 114 ASP A CA 1
ATOM 965 C C . ASP A 1 120 ? 45.452 2.243 43.284 1.00 12.33 114 ASP A C 1
ATOM 966 O O . ASP A 1 120 ? 46.153 1.276 42.959 1.00 13.14 114 ASP A O 1
ATOM 971 N N . GLN A 1 121 ? 44.189 2.090 43.692 1.00 11.45 115 GLN A N 1
ATOM 972 C CA . GLN A 1 121 ? 43.552 0.769 43.641 1.00 10.66 115 GLN A CA 1
ATOM 973 C C . GLN A 1 121 ? 43.637 0.146 42.247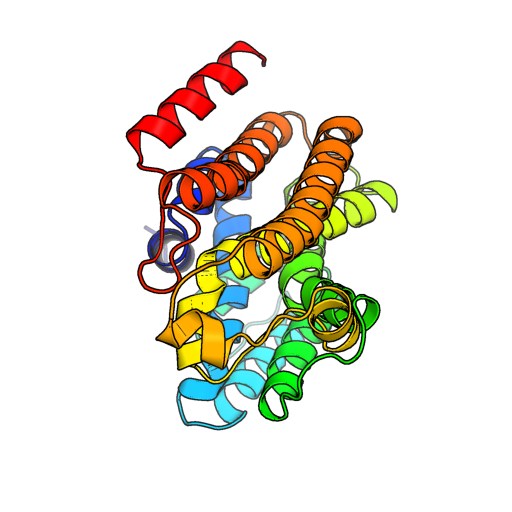 1.00 9.71 115 GLN A C 1
ATOM 974 O O . GLN A 1 121 ? 43.731 -1.074 42.109 1.00 11.45 115 GLN A O 1
ATOM 980 N N . HIS A 1 122 ? 43.651 1.004 41.233 1.00 9.29 116 HIS A N 1
ATOM 981 C CA . HIS A 1 122 ? 43.599 0.587 39.832 1.00 10.17 116 HIS A CA 1
ATOM 982 C C . HIS A 1 122 ? 44.930 0.838 39.161 1.00 10.75 116 HIS A C 1
ATOM 983 O O . HIS A 1 122 ? 44.990 1.051 37.962 1.00 12.48 116 HIS A O 1
ATOM 990 N N . PHE A 1 123 ? 45.994 0.760 39.950 1.00 10.81 117 PHE A N 1
ATOM 991 C CA . PHE A 1 123 ? 47.323 1.060 39.459 1.00 10.96 117 PHE A CA 1
ATOM 992 C C . PHE A 1 123 ? 47.664 0.350 38.171 1.00 12.23 117 PHE A C 1
ATOM 993 O O . PHE A 1 123 ? 47.490 -0.862 38.038 1.00 12.81 117 PHE A O 1
ATOM 1001 N N . THR A 1 124 ? 48.170 1.159 37.249 1.00 12.84 118 THR A N 1
ATOM 1002 C CA . THR A 1 124 ? 48.819 0.710 36.040 1.00 14.21 118 THR A CA 1
ATOM 1003 C C . THR A 1 124 ? 50.123 1.489 35.988 1.00 13.08 118 THR A C 1
ATOM 1004 O O . THR A 1 124 ? 50.225 2.636 36.438 1.00 13.36 118 THR A O 1
ATOM 1008 N N . MET A 1 125 ? 51.137 0.843 35.442 1.00 11.46 119 MET A N 1
ATOM 1009 C CA . MET A 1 125 ? 52.402 1.535 35.317 1.00 10.95 119 MET A CA 1
ATOM 1010 C C . MET A 1 125 ? 52.248 2.839 34.543 1.00 10.99 119 MET A C 1
ATOM 1011 O O . MET A 1 125 ? 51.467 2.962 33.588 1.00 12.23 119 MET A O 1
ATOM 1016 N N . PHE A 1 126 ? 53.016 3.829 34.964 1.00 9.34 120 PHE A N 1
ATOM 1017 C CA . PHE A 1 126 ? 52.984 5.128 34.308 1.00 9.57 120 PHE A CA 1
ATOM 1018 C C . PHE A 1 126 ? 53.623 5.029 32.934 1.00 9.56 120 PHE A C 1
ATOM 1019 O O . PHE A 1 126 ? 54.705 4.451 32.790 1.00 10.53 120 PHE A O 1
ATOM 1027 N N . GLU A 1 127 ? 52.957 5.580 31.926 1.00 10.07 121 GLU A N 1
ATOM 1028 C CA . GLU A 1 127 ? 53.532 5.555 30.587 1.00 10.01 121 GLU A CA 1
ATOM 1029 C C . GLU A 1 127 ? 54.694 6.540 30.475 1.00 8.90 121 GLU A C 1
ATOM 1030 O O . GLU A 1 127 ? 55.696 6.257 29.828 1.00 9.08 121 GLU A O 1
ATOM 1036 N N . THR A 1 128 ? 54.547 7.697 31.117 1.00 8.91 122 THR A N 1
ATOM 1037 C CA . THR A 1 128 ? 55.490 8.794 30.974 1.00 9.18 122 THR A CA 1
ATOM 1038 C C . THR A 1 128 ? 55.909 9.337 32.334 1.00 8.18 122 THR A C 1
ATOM 1039 O O . THR A 1 128 ? 55.223 9.160 33.346 1.00 7.71 122 THR A O 1
ATOM 1043 N N . ASP A 1 129 ? 57.031 10.041 32.336 1.00 7.33 123 ASP A N 1
ATOM 1044 C CA . ASP A 1 129 ? 57.465 10.726 33.540 1.00 7.20 123 ASP A CA 1
ATOM 1045 C C . ASP A 1 129 ? 56.451 11.771 33.992 1.00 7.14 123 ASP A C 1
ATOM 1046 O O . ASP A 1 129 ? 56.314 11.989 35.190 1.00 7.46 123 ASP A O 1
ATOM 1051 N N . ALA A 1 130 ? 55.723 12.399 33.072 1.00 7.68 124 ALA A N 1
ATOM 1052 C CA . ALA A 1 130 ? 54.708 13.363 33.492 1.00 7.83 124 ALA A CA 1
ATOM 1053 C C . ALA A 1 130 ? 53.692 12.698 34.426 1.00 7.44 124 ALA A C 1
ATOM 1054 O O . ALA A 1 130 ? 53.259 13.307 35.409 1.00 7.66 124 ALA A O 1
ATOM 1056 N N . GLU A 1 131 ? 53.321 11.447 34.150 1.00 8.31 125 GLU A N 1
ATOM 1057 C CA . GLU A 1 131 ? 52.370 10.738 35.001 1.00 8.73 125 GLU A CA 1
ATOM 1058 C C . GLU A 1 131 ? 53.008 10.421 36.354 1.00 7.70 125 GLU A C 1
ATOM 1059 O O . GLU A 1 131 ? 52.358 10.542 37.398 1.00 8.34 125 GLU A O 1
ATOM 1065 N N . LEU A 1 132 ? 54.285 10.046 36.353 1.00 7.37 126 LEU A N 1
ATOM 1066 C CA . LEU A 1 132 ? 55.015 9.841 37.595 1.00 6.86 126 LEU A CA 1
ATOM 1067 C C . LEU A 1 132 ? 55.027 11.116 38.438 1.00 6.22 126 LEU A C 1
ATOM 1068 O O . LEU A 1 132 ? 54.733 11.077 39.642 1.00 6.67 126 LEU A O 1
ATOM 1073 N N . PHE A 1 133 ? 55.313 12.256 37.812 1.00 6.28 127 PHE A N 1
ATOM 1074 C CA . PHE A 1 133 ? 55.379 13.493 38.584 1.00 6.08 127 PHE A CA 1
ATOM 1075 C C . PHE A 1 133 ? 53.984 13.890 39.067 1.00 5.83 127 PHE A C 1
ATOM 1076 O O . PHE A 1 133 ? 53.839 14.474 40.125 1.00 6.36 127 PHE A O 1
ATOM 1084 N N . GLY A 1 134 ? 52.947 13.571 38.299 1.00 6.04 128 GLY A N 1
ATOM 1085 C CA . GLY A 1 134 ? 51.584 13.809 38.757 1.00 6.96 128 GLY A CA 1
ATOM 1086 C C . GLY A 1 134 ? 51.256 12.983 39.989 1.00 6.84 128 GLY A C 1
ATOM 1087 O O . GLY A 1 134 ? 50.597 13.465 40.910 1.00 7.29 128 GLY A O 1
ATOM 1088 N N . TYR A 1 135 ? 51.723 11.739 40.038 1.00 6.49 129 TYR A N 1
ATOM 1089 C CA . TYR A 1 135 ? 51.578 10.909 41.224 1.00 6.80 129 TYR A CA 1
ATOM 1090 C C . TYR A 1 135 ? 52.351 11.497 42.407 1.00 6.41 129 TYR A C 1
ATOM 1091 O O . TYR A 1 135 ? 51.818 11.557 43.524 1.00 6.86 129 TYR A O 1
ATOM 1100 N N . CYS A 1 136 ? 53.578 11.961 42.156 1.00 6.12 130 CYS A N 1
ATOM 1101 C CA . CYS A 1 136 ? 54.347 12.585 43.226 1.00 6.07 130 CYS A CA 1
ATOM 11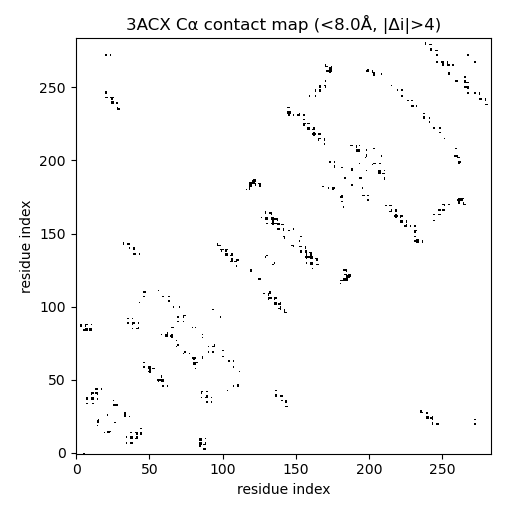02 C C . CYS A 1 136 ? 53.620 13.812 43.786 1.00 5.82 130 CYS A C 1
ATOM 1103 O O . CYS A 1 136 ? 53.612 14.049 44.999 1.00 6.53 130 CYS A O 1
ATOM 1106 N N . TYR A 1 137 ? 52.992 14.607 42.912 1.00 5.75 131 TYR A N 1
ATOM 1107 C CA . TYR A 1 137 ? 52.154 15.704 43.383 1.00 5.49 131 TYR A CA 1
ATOM 1108 C C . TYR A 1 137 ? 51.051 15.140 44.292 1.00 5.55 131 TYR A C 1
ATOM 1109 O O . TYR A 1 137 ? 50.847 15.605 45.419 1.00 5.93 131 TYR A O 1
ATOM 1118 N N . GLY A 1 138 ? 50.318 14.156 43.778 1.00 5.67 132 GLY A N 1
ATOM 1119 C CA . GLY A 1 138 ? 49.159 13.657 44.494 1.00 6.20 132 GLY A CA 1
ATOM 1120 C C . GLY A 1 138 ? 49.466 13.123 45.881 1.00 6.36 132 GLY A C 1
ATOM 1121 O O . GLY A 1 138 ? 48.688 13.369 46.806 1.00 6.33 132 GLY A O 1
ATOM 1122 N N . VAL A 1 139 ? 50.575 12.402 46.049 1.00 6.55 133 VAL A N 1
ATOM 1123 C CA . VAL A 1 139 ? 50.858 11.796 47.348 1.00 7.14 133 VAL A CA 1
ATOM 1124 C C . VAL A 1 139 ? 51.781 12.607 48.239 1.00 6.73 133 VAL A C 1
ATOM 1125 O O . VAL A 1 139 ? 51.914 12.281 49.411 1.00 8.44 133 VAL A O 1
ATOM 1129 N N . ALA A 1 140 ? 52.442 13.633 47.700 1.00 6.36 134 ALA A N 1
ATOM 1130 C CA . ALA A 1 140 ? 53.470 14.336 48.460 1.00 6.02 134 ALA A CA 1
ATOM 1131 C C . ALA A 1 140 ? 53.444 15.838 48.246 1.00 5.35 134 ALA A C 1
ATOM 1132 O O . ALA A 1 140 ? 53.578 16.592 49.210 1.00 6.48 134 ALA A O 1
ATOM 1134 N N . GLY A 1 141 ? 53.278 16.304 47.013 1.00 5.30 135 GLY A N 1
ATOM 1135 C CA . GLY A 1 141 ? 53.108 17.735 46.798 1.00 5.63 135 GLY A CA 1
ATOM 1136 C C . GLY A 1 141 ? 51.907 18.275 47.561 1.00 5.11 135 GLY A C 1
ATOM 1137 O O . GLY A 1 141 ? 51.941 19.371 48.111 1.00 6.23 135 GLY A O 1
ATOM 1138 N N . THR A 1 142 ? 50.841 17.483 47.628 1.00 5.92 136 THR A N 1
ATOM 1139 C CA . THR A 1 142 ? 49.640 17.822 48.386 1.00 5.76 136 THR A CA 1
ATOM 1140 C C . THR A 1 142 ? 49.965 18.047 49.862 1.00 5.83 136 THR A C 1
ATOM 1141 O O . THR A 1 142 ? 49.489 19.006 50.481 1.00 6.52 136 THR A O 1
ATOM 1145 N N . VAL A 1 143 ? 50.779 17.169 50.442 1.00 6.23 137 VAL A N 1
ATOM 1146 C CA . VAL A 1 143 ? 51.160 17.297 51.841 1.00 6.51 137 VAL A CA 1
ATOM 1147 C C . VAL A 1 143 ? 51.935 18.596 52.038 1.00 5.90 137 VAL A C 1
ATOM 1148 O O . VAL A 1 143 ? 51.720 19.330 53.015 1.00 6.34 137 VAL A O 1
ATOM 1152 N N . GLY A 1 144 ? 52.839 18.911 51.112 1.00 5.78 138 GLY A N 1
ATOM 1153 C CA . GLY A 1 144 ? 53.549 20.180 51.188 1.00 6.41 138 GLY A CA 1
ATOM 1154 C C . GLY A 1 144 ? 52.608 21.376 51.153 1.00 6.54 138 GLY A C 1
ATOM 1155 O O . GLY A 1 144 ? 52.795 22.362 51.878 1.00 6.59 138 GLY A O 1
ATOM 1156 N N . GLU A 1 145 ? 51.584 21.312 50.309 1.00 5.80 139 GLU A N 1
ATOM 1157 C CA . GLU A 1 145 ? 50.588 22.387 50.284 1.00 6.19 139 GLU A CA 1
ATOM 1158 C C . GLU A 1 145 ? 49.879 22.526 51.621 1.00 6.13 139 GLU A C 1
ATOM 1159 O O . GLU A 1 145 ? 49.710 23.650 52.097 1.00 6.74 139 GLU A O 1
ATOM 1165 N N . VAL A 1 146 ? 49.485 21.409 52.242 1.00 6.03 140 VAL A N 1
ATOM 1166 C CA . VAL A 1 146 ? 48.774 21.495 53.520 1.00 5.90 140 VAL A CA 1
ATOM 1167 C C . VAL A 1 146 ? 49.706 22.103 54.582 1.00 6.28 140 VAL A C 1
ATOM 1168 O O . VAL A 1 146 ? 49.285 22.895 55.429 1.00 6.97 140 VAL A O 1
ATOM 1172 N N . LEU A 1 147 ? 50.985 21.738 54.563 1.00 7.00 141 LEU A N 1
ATOM 1173 C CA . LEU A 1 147 ? 51.935 22.256 55.552 1.00 7.65 141 LEU A CA 1
ATOM 1174 C C . LEU A 1 147 ? 52.297 23.726 55.361 1.00 7.65 141 LEU A C 1
ATOM 1175 O O . LEU A 1 147 ? 52.800 24.375 56.290 1.00 9.22 141 LEU A O 1
ATOM 1180 N N . THR A 1 148 ? 52.054 24.270 54.170 1.00 7.98 142 THR A N 1
ATOM 1181 C CA . THR A 1 148 ? 52.558 25.596 53.830 1.00 8.96 142 THR A CA 1
ATOM 1182 C C . THR A 1 148 ? 52.193 26.684 54.858 1.00 10.22 142 THR A C 1
ATOM 1183 O O . THR A 1 148 ? 53.093 27.390 55.313 1.00 11.26 142 THR A O 1
ATOM 1187 N N . PRO A 1 149 ? 50.911 26.821 55.263 1.00 10.81 143 PRO A N 1
ATOM 1188 C CA . PRO A 1 149 ? 50.586 27.852 56.267 1.00 11.77 143 PRO A CA 1
ATOM 1189 C C . PRO A 1 149 ? 51.186 27.627 57.658 1.00 12.50 143 PRO A C 1
ATOM 1190 O O . PRO A 1 149 ? 51.324 28.573 58.439 1.00 13.31 143 PRO A O 1
ATOM 1194 N N . ILE A 1 150 ? 51.510 26.390 58.006 1.00 11.31 144 ILE A N 1
ATOM 1195 C CA . ILE A 1 150 ? 52.136 26.110 59.285 1.00 12.20 144 ILE A CA 1
ATOM 1196 C C . ILE A 1 150 ? 53.570 26.622 59.296 1.00 11.34 144 ILE A C 1
ATOM 1197 O O . ILE A 1 150 ? 54.084 27.033 60.334 1.00 13.23 144 ILE A O 1
ATOM 1202 N N . LEU A 1 151 ? 54.219 26.559 58.135 1.00 9.86 145 LEU A N 1
ATOM 1203 C CA . LEU A 1 151 ? 55.650 26.775 58.052 1.00 9.05 145 LEU A CA 1
ATOM 1204 C C . LEU A 1 151 ? 56.030 28.109 57.443 1.00 9.12 145 LEU A C 1
ATOM 1205 O O . LEU A 1 151 ? 57.210 28.349 57.206 1.00 9.36 145 LEU A O 1
ATOM 1210 N N . SER A 1 152 ? 55.047 28.975 57.229 1.00 10.24 146 SER A N 1
ATOM 1211 C CA . SER A 1 152 ? 55.295 30.312 56.708 1.00 11.78 146 SER A CA 1
ATOM 1212 C C . SER A 1 152 ? 54.442 31.323 57.451 1.00 14.21 146 SER A C 1
ATOM 1213 O O . SER A 1 152 ? 53.476 30.964 58.122 1.00 16.21 146 SER A O 1
ATOM 1216 N N . ASP A 1 153 ? 54.847 32.581 57.350 1.00 15.72 147 ASP A N 1
ATOM 1217 C CA . ASP A 1 153 ? 54.155 33.695 57.992 1.00 18.44 147 ASP A CA 1
ATOM 1218 C C . ASP A 1 153 ? 53.144 34.364 57.069 1.00 18.68 147 ASP A C 1
ATOM 1219 O O . ASP A 1 153 ? 52.132 34.915 57.526 1.00 21.07 147 ASP A O 1
ATOM 1224 N N . HIS A 1 154 ? 53.469 34.404 55.782 1.00 18.38 148 HIS A N 1
ATOM 1225 C CA . HIS A 1 154 ? 52.735 35.197 54.801 1.00 18.90 148 HIS A CA 1
ATOM 1226 C C . HIS A 1 154 ? 52.749 34.483 53.456 1.00 17.53 148 HIS A C 1
ATOM 1227 O O . HIS A 1 154 ? 53.457 34.898 52.535 1.00 18.30 148 HIS A O 1
ATOM 1234 N N . GLU A 1 155 ? 51.970 33.421 53.302 1.00 15.47 149 GLU A N 1
ATOM 1235 C CA . GLU A 1 155 ? 52.179 32.587 52.121 1.00 15.00 149 GLU A CA 1
ATOM 1236 C C . GLU A 1 155 ? 51.750 33.268 50.823 1.00 13.17 149 GLU A C 1
ATOM 1237 O O . GLU A 1 155 ? 50.798 34.046 50.769 1.00 14.60 149 GLU A O 1
ATOM 1243 N N . THR A 1 156 ? 52.513 32.963 49.788 1.00 11.03 150 THR A N 1
ATOM 1244 C CA . THR A 1 156 ? 52.271 33.466 48.442 1.00 9.18 150 THR A CA 1
ATOM 1245 C C . THR A 1 156 ? 52.228 32.262 47.525 1.00 8.46 150 THR A C 1
ATOM 1246 O O . THR A 1 156 ? 52.441 31.123 47.948 1.00 8.78 150 THR A O 1
ATOM 1250 N N . HIS A 1 157 ? 51.986 32.507 46.247 1.00 7.75 151 HIS A N 1
ATOM 1251 C CA . HIS A 1 157 ? 52.045 31.434 45.269 1.00 8.27 151 HIS A CA 1
ATOM 1252 C C . HIS A 1 157 ? 53.404 30.740 45.310 1.00 8.70 151 HIS A C 1
ATOM 1253 O O . HIS A 1 157 ? 53.487 29.537 45.048 1.00 9.22 151 HIS A O 1
ATOM 1260 N N . GLN A 1 158 ? 54.474 31.477 45.615 1.00 7.27 152 GLN A N 1
ATOM 1261 C CA . GLN A 1 158 ? 55.813 30.880 45.639 1.00 7.78 152 GLN A CA 1
ATOM 1262 C C . GLN A 1 158 ? 55.964 29.891 46.779 1.00 7.90 152 GLN A C 1
ATOM 1263 O O . GLN A 1 158 ? 56.600 28.843 46.613 1.00 9.15 152 GLN A O 1
ATOM 1269 N N . THR A 1 159 ? 55.394 30.217 47.936 1.00 8.10 153 THR A N 1
ATOM 1270 C CA . THR A 1 159 ? 55.521 29.318 49.083 1.00 8.46 153 THR A CA 1
ATOM 1271 C C . THR A 1 159 ? 54.941 27.952 48.729 1.00 9.41 153 THR A C 1
ATOM 1272 O O . THR A 1 159 ? 55.542 26.905 49.003 1.00 10.20 153 THR A O 1
ATOM 1276 N N . TYR A 1 160 ? 53.760 27.960 48.118 1.00 9.75 154 TYR A N 1
ATOM 1277 C CA . TYR A 1 160 ? 53.118 26.712 47.710 1.00 10.12 154 TYR A CA 1
ATOM 1278 C C . TYR A 1 160 ? 53.901 26.010 46.601 1.00 11.04 154 TYR A C 1
ATOM 1279 O O . TYR A 1 160 ? 54.033 24.790 46.628 1.00 11.26 154 TYR A O 1
ATOM 1288 N N . ASP A 1 161 ? 54.468 26.751 45.650 1.00 10.54 155 ASP A N 1
ATOM 1289 C CA . ASP A 1 161 ? 55.287 26.153 44.594 1.00 9.95 155 ASP A CA 1
ATOM 1290 C C . ASP A 1 161 ? 56.482 25.435 45.217 1.00 9.16 155 ASP A C 1
ATOM 1291 O O . ASP A 1 161 ? 56.801 24.311 44.841 1.00 9.36 155 ASP A O 1
ATOM 1296 N N . VAL A 1 162 ? 57.138 26.102 46.157 1.00 8.46 156 VAL A N 1
ATOM 1297 C CA . VAL A 1 162 ? 58.347 25.542 46.774 1.00 8.00 156 VAL A CA 1
ATOM 1298 C C . VAL A 1 162 ? 57.994 24.303 47.612 1.00 8.04 156 VAL A C 1
ATOM 1299 O O . VAL A 1 162 ? 58.683 23.283 47.557 1.00 7.71 156 VAL A O 1
ATOM 1303 N N . ALA A 1 163 ? 56.877 24.364 48.338 1.00 9.54 157 ALA A N 1
ATOM 1304 C CA . ALA A 1 163 ? 56.438 23.231 49.159 1.00 10.26 157 ALA A CA 1
ATOM 1305 C C . ALA A 1 163 ? 56.090 22.032 48.294 1.00 10.46 157 ALA A C 1
ATOM 1306 O O . ALA A 1 163 ? 56.423 20.898 48.677 1.00 10.54 157 ALA A O 1
ATOM 1308 N N . ARG A 1 164 ? 55.408 22.258 47.169 1.00 1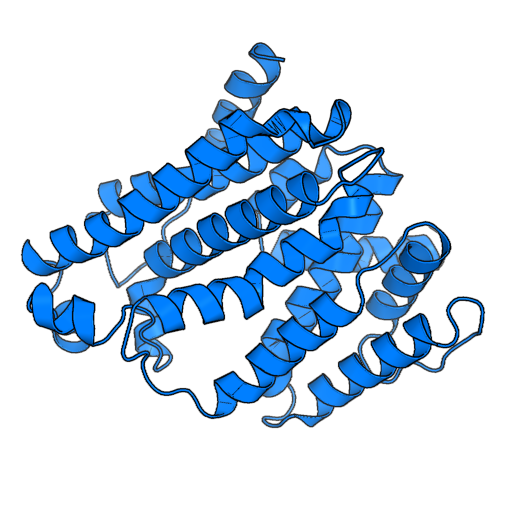0.71 158 ARG A N 1
ATOM 1309 C CA . ARG A 1 164 ? 55.100 21.189 46.208 1.00 11.75 158 ARG A CA 1
ATOM 1310 C C . ARG A 1 164 ? 56.371 20.577 45.709 1.00 10.89 158 ARG A C 1
ATOM 1311 O O . ARG A 1 164 ? 56.456 19.364 45.608 1.00 11.89 158 ARG A O 1
ATOM 1319 N N . ARG A 1 165 ? 57.322 21.422 45.325 1.00 8.85 159 ARG A N 1
ATOM 1320 C CA . ARG A 1 165 ? 58.559 20.929 44.780 1.00 8.54 159 ARG A CA 1
ATOM 1321 C C . ARG A 1 165 ? 59.327 20.100 45.796 1.00 6.67 159 ARG A C 1
ATOM 1322 O O . ARG A 1 165 ? 59.862 19.047 45.450 1.00 8.26 159 ARG A O 1
ATOM 1330 N N . LEU A 1 166 ? 59.347 20.547 47.048 1.00 6.23 160 LEU A N 1
ATOM 1331 C CA . LEU A 1 166 ? 60.000 19.735 48.065 1.00 6.46 160 LEU A CA 1
ATOM 1332 C C . LEU A 1 166 ? 59.285 18.402 48.228 1.00 6.74 160 LEU A C 1
ATOM 1333 O O . LEU A 1 166 ? 59.910 17.349 48.295 1.00 7.04 160 LEU A O 1
ATOM 1338 N N . GLY A 1 167 ? 57.956 18.430 48.277 1.00 8.10 161 GLY A N 1
ATOM 1339 C CA . GLY A 1 167 ? 57.212 17.182 48.406 1.00 9.86 161 GLY A CA 1
ATOM 1340 C C . GLY A 1 167 ? 57.541 16.224 47.289 1.00 9.84 161 GLY A C 1
ATOM 1341 O O . GLY A 1 167 ? 57.743 15.023 47.494 1.00 10.27 161 GLY A O 1
ATOM 1342 N N . GLU A 1 168 ? 57.653 16.744 46.078 1.00 10.70 162 GLU A N 1
ATOM 1343 C CA . GLU A 1 168 ? 57.987 15.886 44.980 1.00 12.17 162 GLU A CA 1
ATOM 1344 C C . GLU A 1 168 ? 59.411 15.281 45.065 1.00 11.10 162 GLU A C 1
ATOM 1345 O O . GLU A 1 168 ? 59.617 14.083 44.804 1.00 12.08 162 GLU A O 1
ATOM 1351 N N . SER A 1 169 ? 60.379 16.061 45.538 1.00 9.71 163 SER A N 1
ATOM 1352 C CA . SER A 1 169 ? 61.727 15.575 45.810 1.00 9.99 163 SER A CA 1
ATOM 1353 C C . SER A 1 169 ? 61.656 14.436 46.804 1.00 7.41 163 SER A C 1
ATOM 1354 O O . SER A 1 169 ? 62.299 13.408 46.612 1.00 7.90 163 SER A O 1
ATOM 1357 N N . LEU A 1 170 ? 60.929 14.652 47.898 1.00 6.59 164 LEU A N 1
ATOM 1358 C CA . LEU A 1 170 ? 60.858 13.651 48.950 1.00 6.75 164 LEU A CA 1
ATOM 1359 C C . LEU A 1 170 ? 60.215 12.376 48.439 1.00 6.61 164 LEU A C 1
ATOM 1360 O O . LEU A 1 170 ? 60.682 11.285 48.767 1.00 7.06 164 LEU A O 1
ATOM 1365 N N . GLN A 1 171 ? 59.179 12.487 47.613 1.00 6.35 165 GLN A N 1
ATOM 1366 C CA . GLN A 1 171 ? 58.562 11.274 47.087 1.00 6.69 165 GLN A CA 1
ATOM 1367 C C . GLN A 1 171 ? 59.484 10.546 46.120 1.00 6.57 165 GLN A C 1
ATOM 1368 O O . GLN A 1 171 ? 59.543 9.321 46.134 1.00 6.22 165 GLN A O 1
ATOM 1374 N N . LEU A 1 172 ? 60.202 11.293 45.280 1.00 6.56 166 LEU A N 1
ATOM 1375 C CA . LEU A 1 172 ? 61.151 10.643 44.389 1.00 7.11 166 LEU A CA 1
ATOM 1376 C C . LEU A 1 172 ? 62.227 9.916 45.178 1.00 6.35 166 LEU A C 1
ATOM 1377 O O . LEU A 1 172 ? 62.652 8.818 44.805 1.00 6.99 166 LEU A O 1
ATOM 1382 N N . ILE A 1 173 ? 62.703 10.518 46.270 1.00 7.06 167 ILE A N 1
ATOM 1383 C CA . ILE A 1 173 ? 63.666 9.844 47.133 1.00 7.85 167 ILE A CA 1
ATOM 1384 C C . ILE A 1 173 ? 63.095 8.548 47.717 1.00 7.02 167 ILE A C 1
ATOM 1385 O O . ILE A 1 173 ? 63.740 7.495 47.705 1.00 7.69 167 ILE A O 1
ATOM 1390 N N . ASN A 1 174 ? 61.855 8.595 48.192 1.00 7.12 168 ASN A N 1
ATOM 1391 C CA . ASN A 1 174 ? 61.164 7.397 48.666 1.00 8.13 168 ASN A CA 1
ATOM 1392 C C . ASN A 1 174 ? 61.150 6.313 47.589 1.00 5.99 168 ASN A C 1
ATOM 1393 O O . ASN A 1 174 ? 61.469 5.160 47.844 1.00 6.96 168 ASN A O 1
ATOM 1398 N N . ILE A 1 175 ? 60.773 6.693 46.374 1.00 6.27 169 ILE A N 1
ATOM 1399 C CA . ILE A 1 175 ? 60.724 5.759 45.246 1.00 6.55 169 ILE A CA 1
ATOM 1400 C C . ILE A 1 175 ? 62.105 5.138 45.016 1.00 6.30 169 ILE A C 1
ATOM 1401 O O . ILE A 1 175 ? 62.237 3.919 44.865 1.00 6.76 169 ILE A O 1
ATOM 1406 N N . LEU A 1 176 ? 63.128 5.990 45.020 1.00 6.23 170 LEU A N 1
ATOM 1407 C CA . LEU A 1 176 ? 64.494 5.542 44.766 1.00 6.32 170 LEU A CA 1
ATOM 1408 C C . LEU A 1 176 ? 65.045 4.637 45.867 1.00 6.25 170 LEU A C 1
ATOM 1409 O O . LEU A 1 176 ? 65.903 3.790 45.586 1.00 6.81 170 LEU A O 1
ATOM 1414 N N . ARG A 1 177 ? 64.566 4.808 47.097 1.00 6.15 171 ARG A N 1
ATOM 1415 C CA . ARG A 1 177 ? 64.938 3.929 48.197 1.00 6.15 171 ARG A CA 1
ATOM 1416 C C . ARG A 1 177 ? 64.220 2.585 48.115 1.00 6.37 171 ARG A C 1
ATOM 1417 O O . ARG A 1 177 ? 64.769 1.565 48.537 1.00 7.22 171 ARG A O 1
ATOM 1425 N N . ASP A 1 178 ? 62.985 2.596 47.613 1.00 6.67 172 ASP A N 1
ATOM 1426 C CA . ASP A 1 178 ? 62.081 1.467 47.824 1.00 7.13 172 ASP A CA 1
ATOM 1427 C C . ASP A 1 178 ? 61.797 0.650 46.571 1.00 6.92 172 ASP A C 1
ATOM 1428 O O . ASP A 1 178 ? 60.835 -0.118 46.534 1.00 7.21 172 ASP A O 1
ATOM 1433 N N . VAL A 1 179 ? 62.669 0.732 45.565 1.00 6.80 173 VAL A N 1
ATOM 1434 C CA . VAL A 1 179 ? 62.415 0.036 44.309 1.00 7.00 173 VAL A CA 1
ATOM 1435 C C . VAL A 1 179 ? 62.117 -1.449 44.550 1.00 6.19 173 VAL A C 1
ATOM 1436 O O . VAL A 1 179 ? 61.142 -1.985 44.011 1.00 6.78 173 VAL A O 1
ATOM 1440 N N . GLY A 1 180 ? 62.943 -2.134 45.334 1.00 7.11 174 GLY A N 1
ATOM 1441 C CA . GLY A 1 180 ? 62.726 -3.560 45.564 1.00 7.57 174 GLY A CA 1
ATOM 1442 C C . GLY A 1 180 ? 61.460 -3.883 46.333 1.00 8.28 174 GLY A C 1
ATOM 1443 O O . GLY A 1 180 ? 60.684 -4.745 45.919 1.00 8.15 174 GLY A O 1
ATOM 1444 N N . GLU A 1 181 ? 61.233 -3.185 47.443 1.00 8.38 175 GLU A N 1
ATOM 1445 C CA . GLU A 1 181 ? 60.041 -3.429 48.244 1.00 8.47 175 GLU A CA 1
ATOM 1446 C C . GLU A 1 181 ? 58.778 -3.120 47.441 1.00 7.97 175 GLU A C 1
ATOM 1447 O O . GLU A 1 181 ? 57.805 -3.881 47.468 1.00 8.77 175 GLU A O 1
ATOM 1453 N N . ASP A 1 182 ? 58.795 -2.023 46.689 1.00 7.20 176 ASP A N 1
ATOM 1454 C CA . ASP A 1 182 ? 57.654 -1.673 45.851 1.00 7.15 176 ASP A CA 1
ATOM 1455 C C . ASP A 1 182 ? 57.420 -2.735 44.792 1.00 7.00 176 ASP A C 1
ATOM 1456 O O . ASP A 1 182 ? 56.275 -3.137 44.586 1.00 7.40 176 ASP A O 1
ATOM 1461 N N . PHE A 1 183 ? 58.487 -3.244 44.174 1.00 6.49 177 PHE A N 1
ATOM 1462 C CA . PHE A 1 183 ? 58.324 -4.321 43.204 1.00 6.76 177 PHE A CA 1
ATOM 1463 C C . PHE A 1 183 ? 57.656 -5.549 43.825 1.00 7.26 177 PHE A C 1
ATOM 1464 O O . PHE A 1 183 ? 56.762 -6.151 43.219 1.00 7.20 177 PHE A O 1
ATOM 1472 N N . GLU A 1 184 ? 58.090 -5.943 45.024 1.00 7.54 178 GLU A N 1
ATOM 1473 C CA . GLU A 1 184 ? 57.442 -7.046 45.751 1.00 8.77 178 GLU A CA 1
ATOM 1474 C C . GLU A 1 184 ? 55.960 -6.798 45.892 1.00 8.97 178 GLU A C 1
ATOM 1475 O O . GLU A 1 184 ? 55.147 -7.723 45.872 1.00 10.11 178 GLU A O 1
ATOM 1481 N N . ASN A 1 185 ? 55.617 -5.535 46.089 1.00 9.18 179 ASN A N 1
ATOM 1482 C CA . ASN A 1 185 ? 54.233 -5.130 46.286 1.00 9.66 179 ASN A CA 1
ATOM 1483 C C . ASN A 1 185 ? 53.509 -4.742 44.993 1.00 9.51 179 ASN A C 1
ATOM 1484 O O . ASN A 1 185 ? 52.490 -4.046 45.031 1.00 11.33 179 ASN A O 1
ATOM 1489 N N . GLU A 1 186 ? 54.042 -5.190 43.858 1.00 9.21 180 GLU A N 1
ATOM 1490 C CA . GLU A 1 186 ? 53.363 -5.039 42.570 1.00 9.10 180 GLU A CA 1
ATOM 1491 C C . GLU A 1 186 ? 53.287 -3.584 42.110 1.00 8.47 180 GLU A C 1
ATOM 1492 O O . GLU A 1 186 ? 52.344 -3.168 41.429 1.00 9.83 180 GLU A O 1
ATOM 1498 N N . ARG A 1 187 ? 54.314 -2.822 42.465 1.00 7.94 181 ARG A N 1
ATOM 1499 C CA . ARG A 1 187 ? 54.396 -1.424 42.069 1.00 7.69 181 ARG A CA 1
ATOM 1500 C C . ARG A 1 187 ? 55.763 -1.122 41.478 1.00 7.10 181 ARG A C 1
ATOM 1501 O O . ARG A 1 187 ? 56.782 -1.430 42.082 1.00 7.78 181 ARG A O 1
ATOM 1509 N N . ILE A 1 188 ? 55.773 -0.508 40.297 1.00 6.16 182 ILE A N 1
ATOM 1510 C CA . ILE 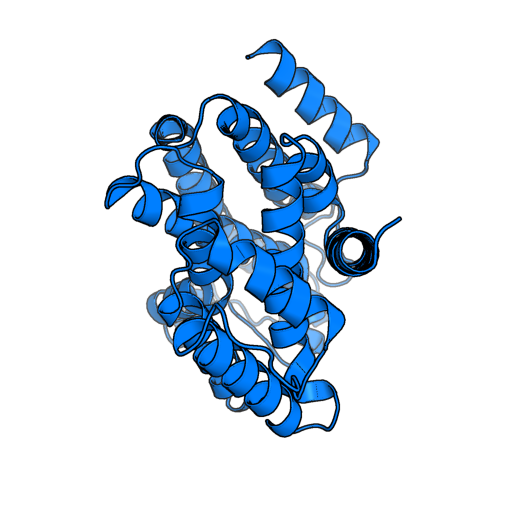A 1 188 ? 56.980 0.062 39.702 1.00 6.18 182 ILE A CA 1
ATOM 1511 C C . ILE A 1 188 ? 56.593 1.498 39.365 1.00 6.14 182 ILE A C 1
ATOM 1512 O O . ILE A 1 188 ? 55.581 1.714 38.689 1.00 6.69 182 ILE A O 1
ATOM 1517 N N . TYR A 1 189 ? 57.367 2.461 39.852 1.00 5.88 183 TYR A N 1
ATOM 1518 C CA . TYR A 1 189 ? 57.035 3.868 39.661 1.00 6.49 183 TYR A CA 1
ATOM 1519 C C . TYR A 1 189 ? 57.839 4.541 38.564 1.00 6.47 183 TYR A C 1
ATOM 1520 O O . TYR A 1 189 ? 57.469 5.607 38.099 1.00 7.45 183 TYR A O 1
ATOM 1529 N N . PHE A 1 190 ? 58.951 3.941 38.153 1.00 6.22 184 PHE A N 1
ATOM 1530 C CA . PHE A 1 190 ? 59.651 4.453 36.974 1.00 5.98 184 PHE A CA 1
ATOM 1531 C C . PHE A 1 190 ? 58.737 4.330 35.759 1.00 6.14 184 PHE A C 1
ATOM 1532 O O . PHE A 1 190 ? 57.967 3.375 35.656 1.00 6.69 184 PHE A O 1
ATOM 1540 N N . SER A 1 191 ? 58.796 5.294 34.843 1.00 5.83 185 SER A N 1
ATOM 1541 C CA . SER A 1 191 ? 57.859 5.257 33.719 1.00 6.39 185 SER A CA 1
ATOM 1542 C C . SER A 1 191 ? 58.270 4.226 32.675 1.00 5.84 185 SER A C 1
ATOM 1543 O O . SER A 1 191 ? 59.458 3.915 32.497 1.00 7.07 185 SER A O 1
ATOM 1546 N N . LYS A 1 192 ? 57.277 3.726 31.948 1.00 7.03 186 LYS A N 1
ATOM 1547 C CA . LYS A 1 192 ? 57.543 2.801 30.855 1.00 8.34 186 LYS A CA 1
ATOM 1548 C C . LYS A 1 192 ? 58.451 3.429 29.803 1.00 9.03 186 LYS A C 1
ATOM 1549 O O . LYS A 1 192 ? 59.334 2.769 29.255 1.00 9.28 186 LYS A O 1
ATOM 1555 N N . GLN A 1 193 ? 58.277 4.722 29.543 1.00 8.82 187 GLN A N 1
ATOM 1556 C CA . GLN A 1 193 ? 59.110 5.366 28.538 1.00 9.45 187 GLN A CA 1
ATOM 1557 C C . GLN A 1 193 ? 60.577 5.328 28.962 1.00 9.03 187 GLN A C 1
ATOM 1558 O O . GLN A 1 193 ? 61.466 5.015 28.162 1.00 9.28 187 GLN A O 1
ATOM 1564 N N . ARG A 1 194 ? 60.837 5.631 30.230 1.00 8.55 188 ARG A N 1
ATOM 1565 C CA . ARG A 1 194 ? 62.219 5.727 30.680 1.00 8.56 188 ARG A CA 1
ATOM 1566 C C . ARG A 1 194 ? 62.828 4.332 30.846 1.00 8.42 188 ARG A C 1
ATOM 1567 O O . ARG A 1 194 ? 64.000 4.115 30.513 1.00 9.10 188 ARG A O 1
ATOM 1575 N N . LEU A 1 195 ? 62.032 3.381 31.328 1.00 8.24 189 LEU A N 1
ATOM 1576 C CA . LEU A 1 195 ? 62.485 1.997 31.399 1.00 8.10 189 LEU A CA 1
ATOM 1577 C C . LEU A 1 195 ? 62.875 1.474 30.022 1.00 8.52 189 LEU A C 1
ATOM 1578 O O . LEU A 1 195 ? 63.900 0.795 29.887 1.00 9.42 189 LEU A O 1
ATOM 1583 N N . LYS A 1 196 ? 62.075 1.788 29.008 1.00 8.97 190 LYS A N 1
ATOM 1584 C CA . LYS A 1 196 ? 62.399 1.361 27.642 1.00 9.65 190 LYS A CA 1
ATOM 1585 C C . LYS A 1 196 ? 63.670 2.044 27.146 1.00 9.67 190 LYS A C 1
ATOM 1586 O O . LYS A 1 196 ? 64.557 1.401 26.576 1.00 10.11 190 LYS A O 1
ATOM 1592 N N . GLN A 1 197 ? 63.778 3.343 27.394 1.00 9.71 191 GLN A N 1
ATOM 1593 C CA . GLN A 1 197 ? 64.934 4.092 26.916 1.00 10.30 191 GLN A CA 1
ATOM 1594 C C . GLN A 1 197 ? 66.250 3.569 27.488 1.00 9.92 191 GLN A C 1
ATOM 1595 O O . GLN A 1 197 ? 67.251 3.458 26.774 1.00 10.76 191 GLN A O 1
ATOM 1601 N N . TYR A 1 198 ? 66.234 3.228 28.774 1.00 9.46 192 TYR A N 1
ATOM 1602 C CA . TYR A 1 198 ? 67.428 2.755 29.473 1.00 9.53 192 TYR A CA 1
ATOM 1603 C C . TYR A 1 198 ? 67.597 1.238 29.428 1.00 9.44 192 TYR A C 1
ATOM 1604 O O . TYR A 1 198 ? 68.557 0.711 29.995 1.00 11.00 192 TYR A O 1
ATOM 1613 N N . GLU A 1 199 ? 66.649 0.551 28.793 1.00 9.48 193 GLU A N 1
ATOM 1614 C CA . GLU A 1 199 ? 66.675 -0.907 28.636 1.00 10.34 193 GLU A CA 1
ATOM 1615 C C . GLU A 1 199 ? 66.713 -1.618 29.979 1.00 9.89 193 GLU A C 1
ATOM 1616 O O . GLU A 1 199 ? 67.579 -2.451 30.240 1.00 10.98 193 GLU A O 1
ATOM 1622 N N . VAL A 1 200 ? 65.747 -1.279 30.824 1.00 8.91 194 VAL A N 1
ATOM 1623 C CA . VAL A 1 200 ? 65.675 -1.790 32.188 1.00 8.93 194 VAL A CA 1
ATOM 1624 C C . VAL A 1 200 ? 64.358 -2.518 32.396 1.00 7.48 194 VAL A C 1
ATOM 1625 O O . VAL A 1 200 ? 63.304 -2.003 32.021 1.00 8.02 194 VAL A O 1
ATOM 1629 N N . ASP A 1 201 ? 64.435 -3.708 32.992 1.00 6.87 195 ASP A N 1
ATOM 1630 C CA . ASP A 1 201 ? 63.279 -4.508 33.398 1.00 7.09 195 ASP A CA 1
ATOM 1631 C C . ASP A 1 201 ? 63.433 -4.737 34.902 1.00 6.37 195 ASP A C 1
ATOM 1632 O O . ASP A 1 201 ? 64.359 -5.437 35.331 1.00 6.44 195 ASP A O 1
ATOM 1637 N N . ILE A 1 202 ? 62.580 -4.114 35.711 1.00 6.23 196 ILE A N 1
ATOM 1638 C CA . ILE A 1 202 ? 62.726 -4.207 37.158 1.00 6.33 196 ILE A CA 1
ATOM 1639 C C . ILE A 1 202 ? 62.633 -5.644 37.670 1.00 6.35 196 ILE A C 1
ATOM 1640 O O . ILE A 1 202 ? 63.379 -6.007 38.576 1.00 7.13 196 ILE A O 1
ATOM 1645 N N . ALA A 1 203 ? 61.754 -6.470 37.098 1.00 6.48 197 ALA A N 1
ATOM 1646 C CA . ALA A 1 203 ? 61.680 -7.861 37.549 1.00 6.57 197 ALA A CA 1
ATOM 1647 C C . ALA A 1 203 ? 63.020 -8.563 37.324 1.00 5.95 197 ALA A C 1
ATOM 1648 O O . ALA A 1 203 ? 63.479 -9.354 38.161 1.00 6.59 197 ALA A O 1
ATOM 1650 N N . GLU A 1 204 ? 63.645 -8.272 36.183 1.00 5.35 198 GLU A N 1
ATOM 1651 C CA . GLU A 1 204 ? 64.925 -8.879 35.823 1.00 5.20 198 GLU A CA 1
ATOM 1652 C C . GLU A 1 204 ? 66.030 -8.402 36.775 1.00 5.11 198 GLU A C 1
ATOM 1653 O O . GLU A 1 204 ? 66.848 -9.207 37.235 1.00 5.20 198 GLU A O 1
ATOM 1659 N N . VAL A 1 205 ? 66.012 -7.119 37.129 1.00 5.80 199 VAL A N 1
ATOM 1660 C CA . VAL A 1 205 ? 66.974 -6.565 38.074 1.00 6.45 199 VAL A CA 1
ATOM 1661 C C . VAL A 1 205 ? 66.753 -7.119 39.484 1.00 6.75 199 VAL A C 1
ATOM 1662 O O . VAL A 1 205 ? 67.716 -7.428 40.187 1.00 6.74 199 VAL A O 1
ATOM 1666 N N . TYR A 1 206 ? 65.496 -7.269 39.884 1.00 6.82 200 TYR A N 1
ATOM 1667 C CA . TYR A 1 206 ? 65.189 -7.859 41.181 1.00 7.48 200 TYR A CA 1
ATOM 1668 C C . TYR A 1 206 ? 65.771 -9.268 41.271 1.00 7.49 200 TYR A C 1
ATOM 1669 O O . TYR A 1 206 ? 66.276 -9.671 42.323 1.00 8.78 200 TYR A O 1
ATOM 1678 N N . GLN A 1 207 ? 65.705 -10.024 40.176 1.00 6.91 201 GLN A N 1
ATOM 1679 C CA . GLN A 1 207 ? 66.285 -11.364 40.150 1.00 7.68 201 GLN A CA 1
ATOM 1680 C C . GLN A 1 207 ? 67.804 -11.389 40.090 1.00 7.08 201 GLN A C 1
ATOM 1681 O O . GLN A 1 207 ? 68.439 -12.205 40.762 1.00 8.30 201 GLN A O 1
ATOM 1687 N N . ASN A 1 208 ? 68.384 -10.535 39.254 1.00 6.55 202 ASN A N 1
ATOM 1688 C CA . ASN A 1 208 ? 69.777 -10.716 38.849 1.00 7.08 202 ASN A CA 1
ATOM 1689 C C . ASN A 1 208 ? 70.753 -9.682 39.382 1.00 7.27 202 ASN A C 1
ATOM 1690 O O . ASN A 1 208 ? 71.964 -9.818 39.203 1.00 8.44 202 ASN A O 1
ATOM 1695 N N . GLY A 1 209 ? 70.225 -8.647 40.020 1.00 7.49 203 GLY A N 1
ATOM 1696 C CA . GLY A 1 209 ? 71.059 -7.605 40.585 1.00 8.76 203 GLY A CA 1
ATOM 1697 C C . GLY A 1 209 ? 71.197 -6.428 39.647 1.00 8.40 203 GLY A C 1
ATOM 1698 O O . GLY A 1 209 ? 70.714 -6.430 38.503 1.00 8.96 203 GLY A O 1
ATOM 1699 N N . VAL A 1 210 ? 71.863 -5.393 40.139 1.00 9.19 204 VAL A N 1
ATOM 1700 C CA . VAL A 1 210 ? 71.964 -4.193 39.325 1.00 10.73 204 VAL A CA 1
ATOM 1701 C C . VAL A 1 210 ? 72.891 -4.413 38.118 1.00 10.10 204 VAL A C 1
ATOM 1702 O O . VAL A 1 210 ? 73.625 -5.409 38.014 1.00 10.67 204 VAL A O 1
ATOM 1706 N N . ASN A 1 211 ? 72.767 -3.524 37.145 1.00 10.56 205 ASN A N 1
ATOM 1707 C CA . ASN A 1 211 ? 73.707 -3.430 36.045 1.00 10.73 205 ASN A CA 1
ATOM 1708 C C . ASN A 1 211 ? 73.831 -1.960 35.698 1.00 10.31 205 ASN A C 1
ATOM 1709 O O . ASN A 1 211 ? 73.164 -1.127 36.312 1.00 10.01 205 ASN A O 1
ATOM 1714 N N . ASN A 1 212 ? 74.709 -1.613 34.769 1.00 10.60 206 ASN A N 1
ATOM 1715 C CA . ASN A 1 212 ? 74.923 -0.216 34.431 1.00 11.53 206 ASN A CA 1
ATOM 1716 C C . ASN A 1 212 ? 73.668 0.463 33.875 1.00 10.08 206 ASN A C 1
ATOM 1717 O O . ASN A 1 212 ? 73.429 1.639 34.145 1.00 9.92 206 ASN A O 1
ATOM 1722 N N . HIS A 1 213 ? 72.829 -0.275 33.156 1.00 9.60 207 HIS A N 1
ATOM 1723 C CA . HIS A 1 213 ? 71.594 0.287 32.617 1.00 9.75 207 HIS A CA 1
ATOM 1724 C C . HIS A 1 213 ? 70.683 0.740 33.752 1.00 8.97 207 HIS A C 1
ATOM 1725 O O . HIS A 1 213 ? 70.168 1.863 33.741 1.00 8.27 207 HIS A O 1
ATOM 1732 N N . TYR A 1 214 ? 70.498 -0.145 34.732 1.00 8.16 208 TYR A N 1
ATOM 1733 C CA . TYR A 1 214 ? 69.695 0.174 35.912 1.00 7.75 208 TYR A CA 1
ATOM 1734 C C . TYR A 1 214 ? 70.295 1.348 36.692 1.00 7.56 208 TYR A C 1
ATOM 1735 O O . TYR A 1 214 ? 69.573 2.263 37.083 1.00 7.24 208 TYR A O 1
ATOM 1744 N N . ILE A 1 215 ? 71.607 1.333 36.908 1.00 7.57 209 ILE A N 1
ATOM 1745 C CA . ILE A 1 215 ? 72.232 2.420 37.651 1.00 8.14 209 ILE A CA 1
ATOM 1746 C C . ILE A 1 215 ? 72.008 3.742 36.923 1.00 7.69 209 ILE A C 1
ATOM 1747 O O . ILE A 1 215 ? 71.680 4.752 37.545 1.00 8.07 209 ILE A O 1
ATOM 1752 N N . ASP A 1 216 ? 72.169 3.754 35.605 1.00 7.79 210 ASP A N 1
ATOM 1753 C CA . ASP A 1 216 ? 71.969 4.973 34.825 1.00 8.35 210 ASP A CA 1
ATOM 1754 C C . ASP A 1 216 ? 70.533 5.462 34.954 1.00 7.27 210 ASP A C 1
ATOM 1755 O O . ASP A 1 216 ? 70.301 6.664 35.078 1.00 8.41 210 ASP A O 1
ATOM 1760 N N . LEU A 1 217 ? 69.566 4.545 34.938 1.00 7.36 211 LEU A N 1
ATOM 1761 C CA . LEU A 1 217 ? 68.171 4.951 35.083 1.00 7.38 211 LEU A CA 1
ATOM 1762 C C . LEU A 1 217 ? 67.905 5.520 36.485 1.00 6.87 211 LEU A C 1
ATOM 1763 O O . LEU A 1 217 ? 67.277 6.566 36.643 1.00 7.33 211 LEU A O 1
ATOM 1768 N N . TRP A 1 218 ? 68.383 4.817 37.505 1.00 6.62 212 TRP A N 1
ATOM 1769 C CA . TRP A 1 218 ? 68.224 5.265 38.881 1.00 6.92 212 TRP A CA 1
ATOM 1770 C C . TRP A 1 218 ? 68.831 6.664 39.040 1.00 6.18 212 TRP A C 1
ATOM 1771 O O . TRP A 1 218 ? 68.205 7.580 39.595 1.00 7.09 212 TRP A O 1
ATOM 1782 N N . GLU A 1 219 ? 70.040 6.838 38.502 1.00 6.70 213 GLU A N 1
ATOM 1783 C CA . GLU A 1 219 ? 70.736 8.123 38.587 1.00 7.04 213 GLU A CA 1
ATOM 1784 C C . GLU A 1 219 ? 70.032 9.234 37.802 1.00 7.25 213 GLU A C 1
ATOM 1785 O O . GLU A 1 219 ? 70.095 10.404 38.185 1.00 7.94 213 GLU A O 1
ATOM 1791 N N . TYR A 1 220 ? 69.349 8.880 36.713 1.00 7.32 214 TYR A N 1
ATOM 1792 C CA . TYR A 1 220 ? 68.571 9.864 35.970 1.00 7.84 214 TYR A CA 1
ATOM 1793 C C . TYR A 1 220 ? 67.515 10.487 36.899 1.00 7.31 214 TYR A C 1
ATOM 1794 O O . TYR A 1 220 ? 67.370 11.710 36.971 1.00 8.16 214 TYR A O 1
ATOM 1803 N N . TYR A 1 221 ? 66.785 9.649 37.634 1.00 6.89 215 TYR A N 1
ATOM 1804 C CA . TYR A 1 221 ? 65.771 10.135 38.565 1.00 6.95 215 TYR A CA 1
ATOM 1805 C C . TYR A 1 221 ? 66.407 10.793 39.786 1.00 7.09 215 TYR A C 1
ATOM 1806 O O . TYR A 1 221 ? 65.877 11.792 40.281 1.00 8.16 215 TYR A O 1
ATOM 1815 N N . ALA A 1 222 ? 67.517 10.248 40.279 1.00 6.96 216 ALA A N 1
ATOM 1816 C CA . ALA A 1 222 ? 68.175 10.871 41.432 1.00 6.54 216 ALA A CA 1
ATOM 1817 C C . ALA A 1 222 ? 68.578 12.306 41.116 1.00 6.47 216 ALA A C 1
ATOM 1818 O O . ALA A 1 222 ? 68.475 13.186 41.970 1.00 7.96 216 ALA A O 1
ATOM 1820 N N . ALA A 1 223 ? 69.035 12.553 39.890 1.00 7.69 217 ALA A N 1
ATOM 1821 C CA . ALA A 1 223 ? 69.444 13.892 39.506 1.00 7.92 217 ALA A CA 1
ATOM 1822 C C . ALA A 1 223 ? 68.275 14.872 39.550 1.00 8.34 217 ALA A C 1
ATOM 1823 O O . ALA A 1 223 ? 68.460 16.034 39.914 1.00 9.31 217 ALA A O 1
ATOM 1825 N N . ILE A 1 224 ? 67.080 14.393 39.205 1.00 8.27 218 ILE A N 1
ATOM 1826 C CA . ILE A 1 224 ? 65.862 15.204 39.289 1.00 9.07 218 ILE A CA 1
ATOM 1827 C C . ILE A 1 224 ? 65.557 15.519 40.751 1.00 9.00 218 ILE A C 1
ATOM 1828 O O . ILE A 1 224 ? 65.298 16.677 41.091 1.00 10.67 218 ILE A O 1
ATOM 1833 N N . ALA A 1 225 ? 65.617 14.514 41.621 1.00 8.59 219 ALA A N 1
ATOM 1834 C CA . ALA A 1 225 ? 65.350 14.733 43.039 1.00 9.22 219 ALA A CA 1
ATOM 1835 C C . ALA A 1 225 ? 66.339 15.724 43.628 1.00 8.55 219 ALA A C 1
ATOM 1836 O O . ALA A 1 225 ? 65.951 16.581 44.437 1.00 9.99 219 ALA A O 1
ATOM 1838 N N . GLU A 1 226 ? 67.593 15.631 43.186 1.00 8.23 220 GLU A N 1
ATOM 1839 C CA . GLU A 1 226 ? 68.637 16.511 43.693 1.00 8.75 220 GLU A CA 1
ATOM 1840 C C . GLU A 1 226 ? 68.458 17.946 43.216 1.00 8.84 220 GLU A C 1
ATOM 1841 O O . GLU A 1 226 ? 68.657 18.895 43.984 1.00 9.65 220 GLU A O 1
ATOM 1847 N N . LYS A 1 227 ? 68.111 18.115 41.942 1.00 9.86 221 LYS A N 1
ATOM 1848 C CA . LYS A 1 227 ? 67.818 19.448 41.417 1.00 11.02 221 LYS A CA 1
ATOM 1849 C C . LYS A 1 227 ? 66.603 20.052 42.136 1.00 10.32 221 LYS A C 1
ATOM 1850 O O . LYS A 1 227 ? 66.632 21.248 42.471 1.00 11.97 221 LYS A O 1
ATOM 1856 N N . ASP A 1 228 ? 65.548 19.258 42.348 1.00 11.36 222 ASP A N 1
ATOM 1857 C CA . ASP A 1 228 ? 64.358 19.711 43.102 1.00 11.80 222 ASP A CA 1
ATOM 1858 C C . ASP A 1 228 ? 64.811 20.234 44.471 1.00 10.67 222 ASP A C 1
ATOM 1859 O O . ASP A 1 228 ? 64.427 21.321 44.910 1.00 11.18 222 ASP A O 1
ATOM 1864 N N . PHE A 1 229 ? 65.633 19.442 45.152 1.00 10.29 223 PHE A N 1
ATOM 1865 C CA . PHE A 1 229 ? 66.177 19.788 46.459 1.00 9.46 223 PHE A CA 1
ATOM 1866 C C . PHE A 1 229 ? 66.940 21.109 46.421 1.00 9.12 223 PHE A C 1
ATOM 1867 O O . PHE A 1 229 ? 66.725 21.990 47.260 1.00 9.52 223 PHE A O 1
ATOM 1875 N N . ARG A 1 230 ? 67.813 21.277 45.433 1.00 9.68 224 ARG A N 1
ATOM 1876 C CA . ARG A 1 230 ? 68.585 22.515 45.354 1.00 10.07 224 ARG A CA 1
ATOM 1877 C C . ARG A 1 230 ? 67.685 23.720 45.085 1.00 9.98 224 ARG A C 1
ATOM 1878 O O . ARG A 1 230 ? 67.913 24.783 45.672 1.00 10.70 224 ARG A O 1
ATOM 1886 N N . ASP A 1 231 ? 66.653 23.534 44.257 1.00 11.03 225 ASP A N 1
ATOM 1887 C CA . ASP A 1 231 ? 65.686 24.605 43.978 1.00 12.39 225 ASP A CA 1
ATOM 1888 C C . ASP A 1 231 ? 65.040 25.070 45.289 1.00 10.82 225 ASP A C 1
ATOM 1889 O O . ASP A 1 231 ? 64.872 26.272 45.534 1.00 11.65 225 ASP A O 1
ATOM 1894 N N . VAL A 1 232 ? 64.644 24.116 46.122 1.00 9.98 226 VAL A N 1
ATOM 1895 C CA . VAL A 1 232 ? 63.996 24.403 47.391 1.00 9.65 226 VAL A CA 1
ATOM 1896 C C . VAL A 1 232 ? 64.969 25.114 48.333 1.00 8.54 226 VAL A C 1
ATOM 1897 O O . VAL A 1 232 ? 64.607 26.120 48.960 1.00 8.12 226 VAL A O 1
ATOM 1901 N N . MET A 1 233 ? 66.195 24.607 48.448 1.00 8.39 227 MET A N 1
ATOM 1902 C CA . MET A 1 233 ? 67.163 25.244 49.338 1.00 8.42 227 MET A CA 1
ATOM 1903 C C . MET A 1 233 ? 67.407 26.689 48.914 1.00 8.64 227 MET A C 1
ATOM 1904 O O . MET A 1 233 ? 67.494 27.571 49.755 1.00 9.06 227 MET A O 1
ATOM 1909 N N . ASP A 1 234 ? 67.478 26.927 47.607 1.00 8.58 228 ASP A N 1
ATOM 1910 C CA . ASP A 1 234 ? 67.705 28.264 47.071 1.00 9.49 228 ASP A CA 1
ATOM 1911 C C . ASP A 1 234 ? 66.568 29.217 47.396 1.00 9.00 228 ASP A C 1
ATOM 1912 O O . ASP A 1 234 ? 66.780 30.420 47.474 1.00 9.78 228 ASP A O 1
ATOM 1917 N N . GLN A 1 235 ? 65.369 28.669 47.570 1.00 7.50 229 GLN A N 1
ATOM 1918 C CA . GLN A 1 235 ? 64.142 29.445 47.805 1.00 7.46 229 GLN A CA 1
ATOM 1919 C C . GLN A 1 235 ? 63.607 29.297 49.231 1.00 7.49 229 GLN A C 1
ATOM 1920 O O . GLN A 1 235 ? 62.440 29.601 49.498 1.00 9.47 229 GLN A O 1
ATOM 1926 N N . ILE A 1 236 ? 64.486 28.929 50.156 1.00 7.49 230 ILE A N 1
ATOM 1927 C CA . ILE A 1 236 ? 64.058 28.565 51.506 1.00 8.56 230 ILE A CA 1
ATOM 1928 C C . ILE A 1 236 ? 63.481 29.758 52.273 1.00 7.44 230 ILE A C 1
ATOM 1929 O O . ILE A 1 236 ? 62.753 29.569 53.250 1.00 7.47 230 ILE A O 1
ATOM 1934 N N . LYS A 1 237 ? 63.795 30.977 51.837 1.00 6.73 231 LYS A N 1
ATOM 1935 C CA . LYS A 1 237 ? 63.298 32.172 52.521 1.00 8.03 231 LYS A CA 1
ATOM 1936 C C . LYS A 1 237 ? 61.794 32.395 52.407 1.00 8.08 231 LYS A C 1
ATOM 1937 O O . LYS A 1 237 ? 61.266 33.303 53.043 1.00 8.74 231 LYS A O 1
ATOM 1943 N N . VAL A 1 238 ? 61.094 31.545 51.652 1.00 7.74 232 VAL A N 1
ATOM 1944 C CA . VAL A 1 238 ? 59.627 31.571 51.667 1.00 8.90 232 VAL A CA 1
ATOM 1945 C C . VAL A 1 238 ? 59.085 31.094 53.009 1.00 8.40 232 VAL A C 1
ATOM 1946 O O . VAL A 1 238 ? 57.936 31.377 53.353 1.00 10.14 232 VAL A O 1
ATOM 1950 N N . PHE A 1 239 ? 59.898 30.372 53.780 1.00 8.13 233 PHE A N 1
ATOM 1951 C CA . PHE A 1 239 ? 59.427 29.806 55.044 1.00 7.92 233 PHE A CA 1
ATOM 1952 C C . PHE A 1 239 ? 59.777 30.724 56.207 1.00 7.65 233 PHE A C 1
ATOM 1953 O O . PHE A 1 239 ? 60.642 31.600 56.089 1.00 8.58 233 PHE A O 1
ATOM 1961 N N . SER A 1 240 ? 59.104 30.529 57.336 1.00 8.43 234 SER A N 1
ATOM 1962 C CA . SER A 1 240 ? 59.377 31.344 58.510 1.00 9.28 234 SER A CA 1
ATOM 1963 C C . SER A 1 240 ? 60.823 31.148 58.970 1.00 9.26 234 SER A C 1
ATOM 1964 O O . SER A 1 240 ? 61.438 30.105 58.734 1.00 9.39 234 SER A O 1
ATOM 1967 N N . ILE A 1 241 ? 61.371 32.146 59.653 1.00 10.06 235 ILE A N 1
ATOM 1968 C CA . ILE A 1 241 ? 62.754 32.058 60.094 1.00 11.22 235 ILE A CA 1
ATOM 1969 C C . ILE A 1 241 ? 63.006 30.844 60.991 1.00 10.49 235 ILE A C 1
ATOM 1970 O O . ILE A 1 241 ? 64.028 30.188 60.851 1.00 10.08 235 ILE A O 1
ATOM 1975 N N . GLU A 1 242 ? 62.064 30.515 61.871 1.00 10.39 236 GLU A N 1
ATOM 1976 C CA . GLU A 1 242 ? 62.230 29.347 62.744 1.00 11.91 236 GLU A CA 1
ATOM 1977 C C . GLU A 1 242 ? 62.171 28.039 61.955 1.00 10.55 236 GLU A C 1
ATOM 1978 O O . GLU A 1 242 ? 62.847 27.065 62.284 1.00 11.59 236 GLU A O 1
ATOM 1984 N N . ALA A 1 243 ? 61.349 28.002 60.913 1.00 9.47 237 ALA A N 1
ATOM 1985 C CA . ALA A 1 243 ? 61.163 26.774 60.144 1.00 9.11 237 ALA A CA 1
ATOM 1986 C C . ALA A 1 243 ? 62.316 26.523 59.174 1.00 8.30 237 ALA A C 1
ATOM 1987 O O . ALA A 1 243 ? 62.594 25.374 58.856 1.00 8.19 237 ALA A O 1
ATOM 1989 N N . GLN A 1 244 ? 62.992 27.567 58.695 1.00 7.88 238 GLN A N 1
ATOM 1990 C CA . GLN A 1 244 ? 64.012 27.394 57.651 1.00 7.57 238 GLN A CA 1
ATOM 1991 C C . GLN A 1 244 ? 65.074 26.335 57.972 1.00 7.55 238 GLN A C 1
ATOM 1992 O O . GLN A 1 244 ? 65.282 25.419 57.172 1.00 7.32 238 GLN A O 1
ATOM 1998 N N . PRO A 1 245 ? 65.739 26.425 59.145 1.00 8.01 239 PRO A N 1
ATOM 1999 C CA . PRO A 1 245 ? 66.772 25.407 59.392 1.00 8.28 239 PRO A CA 1
ATOM 2000 C C . PRO A 1 245 ? 66.193 24.007 59.585 1.00 8.07 239 PRO A C 1
ATOM 2001 O O . PRO A 1 245 ? 66.851 23.016 59.278 1.00 8.32 239 PRO A O 1
ATOM 2005 N N . ILE A 1 246 ? 64.962 23.925 60.082 1.00 8.05 240 ILE A N 1
ATOM 2006 C CA . ILE A 1 246 ? 64.268 22.653 60.286 1.00 8.44 240 ILE A CA 1
ATOM 2007 C C . ILE A 1 246 ? 63.941 22.001 58.945 1.00 7.36 240 ILE A C 1
ATOM 2008 O O . ILE A 1 246 ? 64.117 20.797 58.768 1.00 7.20 240 ILE A O 1
ATOM 2013 N N . ILE A 1 247 ? 63.460 22.815 58.008 1.00 6.84 241 ILE A N 1
ATOM 2014 C CA . ILE A 1 247 ? 63.147 22.324 56.677 1.00 7.55 241 ILE A CA 1
ATOM 2015 C C . ILE A 1 247 ? 64.433 21.913 55.967 1.00 7.64 241 ILE A C 1
ATOM 2016 O O . ILE A 1 247 ? 64.454 20.874 55.312 1.00 7.78 241 ILE A O 1
ATOM 2021 N N . GLU A 1 248 ? 65.482 22.726 56.064 1.00 7.17 242 GLU A N 1
ATOM 2022 C CA . GLU A 1 248 ? 66.774 22.343 55.485 1.00 7.84 242 GLU A CA 1
ATOM 2023 C C . GLU A 1 248 ? 67.243 21.006 56.057 1.00 7.00 242 GLU A C 1
ATOM 2024 O O . GLU A 1 248 ? 67.698 20.132 55.315 1.00 7.50 242 GLU A O 1
ATOM 2030 N N . LEU A 1 249 ? 67.114 20.844 57.374 1.00 6.53 243 LEU A N 1
ATOM 2031 C CA . LEU A 1 249 ? 67.507 19.597 58.032 1.00 7.00 243 LEU A CA 1
ATOM 2032 C C . LEU A 1 249 ? 66.693 18.410 57.528 1.00 7.26 243 LEU A C 1
ATOM 2033 O O . LEU A 1 249 ? 67.256 17.368 57.180 1.00 8.09 243 LEU A O 1
ATOM 2038 N N . ALA A 1 250 ? 65.373 18.562 57.490 1.00 7.23 244 ALA A N 1
ATOM 2039 C CA . ALA A 1 250 ? 64.515 17.478 57.017 1.00 8.04 244 ALA A CA 1
ATOM 2040 C C . ALA A 1 250 ? 64.904 17.065 55.602 1.00 7.72 244 ALA A C 1
ATOM 2041 O O . ALA A 1 250 ? 65.023 15.873 55.302 1.00 8.42 244 ALA A O 1
ATOM 2043 N N . ALA A 1 251 ? 65.053 18.053 54.723 1.00 7.98 245 ALA A N 1
ATOM 2044 C CA . ALA A 1 251 ? 65.376 17.793 53.329 1.00 8.45 245 ALA A CA 1
ATOM 2045 C C . ALA A 1 251 ? 66.761 17.166 53.198 1.00 7.54 245 ALA A C 1
ATOM 2046 O O . ALA A 1 251 ? 66.942 16.228 52.417 1.00 8.35 245 ALA A O 1
ATOM 2048 N N . ARG A 1 252 ? 67.745 17.658 53.950 1.00 7.31 246 ARG A N 1
ATOM 2049 C CA . ARG A 1 252 ? 69.099 17.104 53.878 1.00 7.89 246 ARG A CA 1
ATOM 2050 C C . ARG A 1 252 ? 69.154 15.681 54.428 1.00 7.57 246 ARG A C 1
ATOM 2051 O O . ARG A 1 252 ? 69.831 14.827 53.849 1.00 8.18 246 ARG A O 1
ATOM 2059 N N . ILE A 1 253 ? 68.440 15.413 55.520 1.00 7.44 247 ILE A N 1
ATOM 2060 C CA . ILE A 1 253 ? 68.392 14.059 56.084 1.00 8.39 247 ILE A CA 1
ATOM 2061 C C . ILE A 1 253 ? 67.781 13.112 55.056 1.00 8.90 247 ILE A C 1
ATOM 2062 O O . ILE A 1 253 ? 68.249 11.989 54.870 1.00 9.31 247 ILE A O 1
ATOM 2067 N N . TYR A 1 254 ? 66.698 13.556 54.427 1.00 9.41 248 TYR A N 1
ATOM 2068 C CA . TYR A 1 254 ? 65.998 12.674 53.516 1.00 9.95 248 TYR A CA 1
ATOM 2069 C C . TYR A 1 254 ? 66.839 12.444 52.266 1.00 10.27 248 TYR A C 1
ATOM 2070 O O . TYR A 1 254 ? 67.010 11.305 51.823 1.00 11.92 248 TYR A O 1
ATOM 2079 N N . ILE A 1 255 ? 67.437 13.495 51.718 1.00 10.24 249 ILE A N 1
ATOM 2080 C CA . ILE A 1 255 ? 68.219 13.304 50.517 1.00 10.81 249 ILE A CA 1
ATOM 2081 C C . ILE A 1 255 ? 69.514 12.502 50.723 1.00 10.07 249 ILE A C 1
ATOM 2082 O O . ILE A 1 255 ? 70.044 11.915 49.774 1.00 10.33 249 ILE A O 1
ATOM 2087 N N . GLU A 1 256 ? 70.025 12.483 51.951 1.00 9.35 250 GLU A N 1
ATOM 2088 C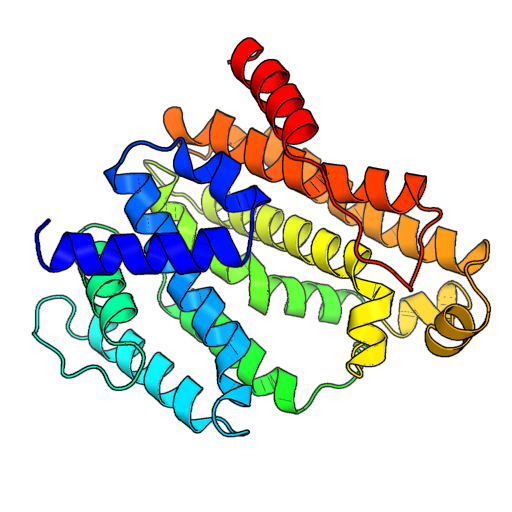 CA . GLU A 1 256 ? 71.141 11.599 52.311 1.00 9.00 250 GLU A CA 1
ATOM 2089 C C . GLU A 1 256 ? 70.829 10.122 52.008 1.00 8.35 250 GLU A C 1
ATOM 2090 O O . GLU A 1 256 ? 71.738 9.323 51.779 1.00 9.19 250 GLU A O 1
ATOM 2096 N N . ILE A 1 257 ? 69.549 9.748 51.967 1.00 8.14 251 ILE A N 1
ATOM 2097 C CA . ILE A 1 257 ? 69.162 8.403 51.557 1.00 7.54 251 ILE A CA 1
ATOM 2098 C C . ILE A 1 257 ? 69.760 8.049 50.195 1.00 7.08 251 ILE A C 1
ATOM 2099 O O . ILE A 1 257 ? 70.125 6.896 49.964 1.00 7.93 251 ILE A O 1
ATOM 2104 N N . LEU A 1 258 ? 69.851 9.011 49.279 1.00 7.33 252 LEU A N 1
ATOM 2105 C CA . LEU A 1 258 ? 70.385 8.682 47.964 1.00 7.42 252 LEU A CA 1
ATOM 2106 C C . LEU A 1 258 ? 71.820 8.174 48.042 1.00 7.94 252 LEU A C 1
ATOM 2107 O O . LEU A 1 258 ? 72.169 7.193 47.385 1.00 8.18 252 LEU A O 1
ATOM 2112 N N . ASP A 1 259 ? 72.649 8.826 48.853 1.00 7.90 253 ASP A N 1
ATOM 2113 C CA . ASP A 1 259 ? 74.007 8.333 49.062 1.00 9.24 253 ASP A CA 1
ATOM 2114 C C . ASP A 1 259 ? 74.018 6.986 49.765 1.00 8.30 253 ASP A C 1
ATOM 2115 O O . ASP A 1 259 ? 74.867 6.144 49.474 1.00 9.15 253 ASP A O 1
ATOM 2120 N N . GLU A 1 260 ? 73.065 6.753 50.661 1.00 8.44 254 GLU A N 1
ATOM 2121 C CA . GLU A 1 260 ? 72.968 5.445 51.304 1.00 8.82 254 GLU A CA 1
ATOM 2122 C C . GLU A 1 260 ? 72.636 4.351 50.291 1.00 8.21 254 GLU A C 1
ATOM 2123 O O . GLU A 1 260 ? 73.176 3.243 50.371 1.00 8.49 254 GLU A O 1
ATOM 2129 N N . VAL A 1 261 ? 71.766 4.652 49.326 1.00 7.65 255 VAL A N 1
ATOM 2130 C CA . VAL A 1 261 ? 71.473 3.679 48.261 1.00 7.41 255 VAL A CA 1
ATOM 2131 C C . VAL A 1 261 ? 72.733 3.379 47.449 1.00 7.60 255 VAL A C 1
ATOM 2132 O O . VAL A 1 261 ? 73.077 2.211 47.225 1.00 7.83 255 VAL A O 1
ATOM 2136 N N . ARG A 1 262 ? 73.444 4.429 47.065 1.00 7.89 256 ARG A N 1
ATOM 2137 C CA . ARG A 1 262 ? 74.682 4.253 46.317 1.00 7.97 256 ARG A CA 1
ATOM 2138 C C . ARG A 1 262 ? 75.703 3.422 47.092 1.00 8.44 256 ARG A C 1
ATOM 2139 O O . ARG A 1 262 ? 76.333 2.510 46.538 1.00 9.05 256 ARG A O 1
ATOM 2147 N N . GLN A 1 263 ? 75.859 3.720 48.381 1.00 8.65 257 GLN A N 1
ATOM 2148 C CA . GLN A 1 263 ? 76.813 2.999 49.231 1.00 9.91 257 GLN A CA 1
ATOM 2149 C C . GLN A 1 263 ? 76.474 1.510 49.324 1.00 10.10 257 GLN A C 1
ATOM 2150 O O . GLN A 1 263 ? 77.368 0.659 49.448 1.00 11.22 257 GLN A O 1
ATOM 2156 N N . ALA A 1 264 ? 75.179 1.203 49.261 1.00 8.83 258 ALA A N 1
ATOM 2157 C CA . ALA A 1 264 ? 74.675 -0.167 49.298 1.00 8.57 258 ALA A CA 1
ATOM 2158 C C . ALA A 1 264 ? 74.551 -0.786 47.912 1.00 8.60 258 ALA A C 1
ATOM 2159 O O . ALA A 1 264 ? 73.885 -1.803 47.733 1.00 9.07 258 ALA A O 1
ATOM 2161 N N . ASN A 1 265 ? 75.204 -0.172 46.933 1.00 8.33 259 ASN A N 1
ATOM 2162 C CA . ASN A 1 265 ? 75.230 -0.712 45.575 1.00 8.68 259 ASN A CA 1
ATOM 2163 C C . ASN A 1 265 ? 73.833 -0.873 44.988 1.00 8.59 259 ASN A C 1
ATOM 2164 O O . ASN A 1 265 ? 73.552 -1.791 44.217 1.00 8.36 259 ASN A O 1
ATOM 2169 N N . TYR A 1 266 ? 72.964 0.069 45.343 1.00 7.75 260 TYR A N 1
ATOM 2170 C CA . TYR A 1 266 ? 71.641 0.169 44.726 1.00 7.50 260 TYR A CA 1
ATOM 2171 C C . TYR A 1 266 ? 70.794 -1.076 44.968 1.00 7.06 260 TYR A C 1
ATOM 2172 O O . TYR A 1 266 ? 69.938 -1.419 44.157 1.00 7.83 260 TYR A O 1
ATOM 2181 N N . THR A 1 267 ? 71.010 -1.741 46.098 1.00 7.63 261 THR A N 1
ATOM 2182 C CA . THR A 1 267 ? 70.340 -3.008 46.365 1.00 7.83 261 THR A CA 1
ATOM 2183 C C . THR A 1 267 ? 68.815 -2.927 46.301 1.00 7.45 261 THR A C 1
ATOM 2184 O O . THR A 1 267 ? 68.186 -1.997 46.825 1.00 7.88 261 THR A O 1
ATOM 2188 N N . LEU A 1 268 ? 68.232 -3.941 45.673 1.00 6.91 262 LEU A N 1
ATOM 2189 C CA . LEU A 1 268 ? 66.782 -4.113 45.646 1.00 7.20 262 LEU A CA 1
ATOM 2190 C C . LEU A 1 268 ? 66.289 -4.986 46.798 1.00 7.05 262 LEU A C 1
ATOM 2191 O O . LEU A 1 268 ? 65.101 -5.314 46.835 1.00 8.20 262 LEU A O 1
ATOM 2196 N N . HIS A 1 269 ? 67.164 -5.338 47.747 1.00 6.65 263 HIS A N 1
ATOM 2197 C CA . HIS A 1 269 ? 66.829 -6.377 48.725 1.00 7.18 263 HIS A CA 1
ATOM 2198 C C . HIS A 1 269 ? 66.990 -5.953 50.173 1.00 7.20 263 HIS A C 1
ATOM 2199 O O . HIS A 1 269 ? 66.900 -6.783 51.071 1.00 9.43 263 HIS A O 1
ATOM 2206 N N . GLU A 1 270 ? 67.203 -4.661 50.408 1.00 7.77 264 GLU A N 1
ATOM 2207 C CA . GLU A 1 270 ? 67.119 -4.110 51.758 1.00 9.45 264 GLU A CA 1
ATOM 2208 C C . GLU A 1 270 ? 66.720 -2.654 51.666 1.00 9.29 264 GLU A C 1
ATOM 2209 O O . GLU A 1 270 ? 66.926 -2.024 50.631 1.00 10.13 264 GLU A O 1
ATOM 2215 N N . ARG A 1 271 ? 66.138 -2.138 52.746 1.00 8.54 265 ARG A N 1
ATOM 2216 C CA . ARG A 1 271 ? 65.821 -0.727 52.867 1.00 9.73 265 ARG A CA 1
ATOM 2217 C C . ARG A 1 271 ? 66.976 -0.015 53.551 1.00 9.37 265 ARG A C 1
ATOM 2218 O O . ARG A 1 271 ? 67.262 -0.247 54.732 1.00 11.32 265 ARG A O 1
ATOM 2226 N N . VAL A 1 272 ? 67.627 0.875 52.816 1.00 8.78 266 VAL A N 1
ATOM 2227 C CA . VAL A 1 272 ? 68.752 1.610 53.377 1.00 9.66 266 VAL A CA 1
ATOM 2228 C C . VAL A 1 272 ? 68.217 2.716 54.276 1.00 10.08 266 VAL A C 1
ATOM 2229 O O . VAL A 1 272 ? 67.041 3.098 54.209 1.00 10.40 266 VAL A O 1
ATOM 2233 N N . PHE A 1 273 ? 69.108 3.265 55.087 1.00 10.54 267 PHE A N 1
ATOM 2234 C CA . PHE A 1 273 ? 68.712 4.292 56.029 1.00 12.28 267 PHE A CA 1
ATOM 2235 C C . PHE A 1 273 ? 69.885 5.161 56.431 1.00 11.57 267 PHE A C 1
ATOM 2236 O O . PHE A 1 273 ? 71.058 4.780 56.329 1.00 12.06 267 PHE A O 1
ATOM 2244 N N . VAL A 1 274 ? 69.521 6.320 56.962 1.00 10.51 268 VAL A N 1
ATOM 2245 C CA . VAL A 1 274 ? 70.474 7.273 57.504 1.00 10.03 268 VAL A CA 1
ATOM 2246 C C . VAL A 1 274 ? 70.389 7.133 59.014 1.00 10.25 268 VAL A C 1
ATOM 2247 O O . VAL A 1 274 ? 69.391 7.488 59.633 1.00 11.25 268 VAL A O 1
ATOM 2251 N N . GLU A 1 275 ? 71.432 6.576 59.622 1.00 11.68 269 GLU A N 1
ATOM 2252 C CA . GLU A 1 275 ? 71.356 6.339 61.058 1.00 12.02 269 GLU A CA 1
ATOM 2253 C C . GLU A 1 275 ? 71.255 7.638 61.851 1.00 10.81 269 GLU A C 1
ATOM 2254 O O . GLU A 1 275 ? 71.638 8.724 61.381 1.00 9.68 269 GLU A O 1
ATOM 2260 N N . LYS A 1 276 ? 70.751 7.515 63.074 1.00 10.57 270 LYS A N 1
ATOM 2261 C CA . LYS A 1 276 ? 70.520 8.662 63.940 1.00 9.70 270 LYS A CA 1
ATOM 2262 C C . LYS A 1 276 ? 71.785 9.517 64.077 1.00 8.75 270 LYS A C 1
ATOM 2263 O O . LYS A 1 276 ? 71.709 10.742 64.026 1.00 8.34 270 LYS A O 1
ATOM 2269 N N . ARG A 1 277 ? 72.947 8.896 64.260 1.00 8.39 271 ARG A N 1
ATOM 2270 C CA . ARG A 1 277 ? 74.173 9.654 64.468 1.00 7.56 271 ARG A CA 1
ATOM 2271 C C . ARG A 1 277 ? 74.506 10.528 63.250 1.00 8.08 271 ARG A C 1
ATOM 2272 O O . ARG A 1 277 ? 75.089 11.609 63.386 1.00 7.66 271 ARG A O 1
ATOM 2280 N N . LYS A 1 278 ? 74.118 10.062 62.066 1.00 8.27 272 LYS A N 1
ATOM 2281 C CA . LYS A 1 278 ? 74.314 10.850 60.847 1.00 8.88 272 LYS A CA 1
ATOM 2282 C C . LYS A 1 278 ? 73.303 11.996 60.730 1.00 8.36 272 LYS A C 1
ATOM 2283 O O . LYS A 1 278 ? 73.627 13.079 60.249 1.00 8.14 272 LYS A O 1
ATOM 2289 N N . LYS A 1 279 ? 72.074 11.766 61.182 1.00 8.50 273 LYS A N 1
ATOM 2290 C CA . LYS A 1 279 ? 71.095 12.837 61.284 1.00 8.61 273 LYS A CA 1
ATOM 2291 C C . LYS A 1 279 ? 71.625 13.954 62.174 1.00 7.93 273 LYS A C 1
ATOM 2292 O O . LYS A 1 279 ? 71.484 15.135 61.858 1.00 8.27 273 LYS A O 1
ATOM 2298 N N . ALA A 1 280 ? 72.257 13.571 63.278 1.00 8.11 274 ALA A N 1
ATOM 2299 C CA . ALA A 1 280 ? 72.815 14.548 64.208 1.00 7.82 274 ALA A CA 1
ATOM 2300 C C . ALA A 1 280 ? 73.955 15.343 63.583 1.00 7.19 274 ALA A C 1
ATOM 2301 O O . ALA A 1 280 ? 74.040 16.552 63.778 1.00 7.51 274 ALA A O 1
ATOM 2303 N N . LYS A 1 281 ? 74.804 14.668 62.812 1.00 7.35 275 LYS A N 1
ATOM 2304 C CA . LYS A 1 281 ? 75.875 15.356 62.103 1.00 7.55 275 LYS A CA 1
ATOM 2305 C C . LYS A 1 281 ? 75.294 16.422 61.176 1.00 7.64 275 LYS A C 1
ATOM 2306 O O . LYS A 1 281 ? 75.782 17.547 61.138 1.00 8.24 275 LYS A O 1
ATOM 2312 N N . LEU A 1 282 ? 74.234 16.084 60.446 1.00 7.99 276 LEU A N 1
ATOM 2313 C CA . LEU A 1 282 ? 73.577 17.062 59.582 1.00 8.82 276 LEU A CA 1
ATOM 2314 C C . LEU A 1 282 ? 72.981 18.210 60.396 1.00 9.31 276 LEU A C 1
ATOM 2315 O O . LEU A 1 282 ? 73.076 19.369 59.978 1.00 11.34 276 LEU A O 1
ATOM 2320 N N . PHE A 1 283 ? 72.368 17.908 61.540 1.00 9.99 277 PHE A N 1
ATOM 2321 C CA . PHE A 1 283 ? 71.870 18.967 62.431 1.00 11.04 277 PHE A CA 1
ATOM 2322 C C . PHE A 1 283 ? 73.015 19.939 62.776 1.00 10.34 277 PHE A C 1
ATOM 2323 O O . PHE A 1 283 ? 72.860 21.161 62.694 1.00 11.76 277 PHE A O 1
ATOM 2331 N N . HIS A 1 284 ? 74.180 19.417 63.151 1.00 9.65 278 HIS A N 1
ATOM 2332 C CA . HIS A 1 284 ? 75.267 20.272 63.575 1.00 9.30 278 HIS A CA 1
ATOM 2333 C C . HIS A 1 284 ? 75.727 21.142 62.412 1.00 9.82 278 HIS A C 1
ATOM 2334 O O . HIS A 1 284 ? 75.977 22.337 62.585 1.00 10.67 278 HIS A O 1
ATOM 2341 N N . GLU A 1 285 ? 75.839 20.55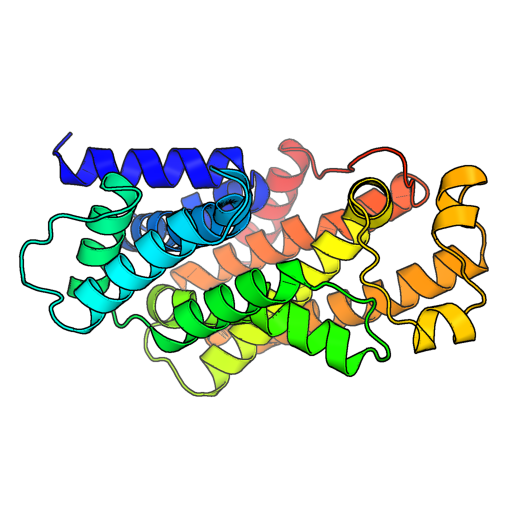5 61.225 1.00 10.71 279 GLU A N 1
ATOM 2342 C CA . GLU A 1 285 ? 76.258 21.320 60.049 1.00 13.57 279 GLU A CA 1
ATOM 2343 C C . GLU A 1 285 ? 75.305 22.473 59.713 1.00 14.42 279 GLU A C 1
ATOM 2344 O O . GLU A 1 285 ? 75.743 23.577 59.382 1.00 15.81 279 GLU A O 1
ATOM 2350 N N . ILE A 1 286 ? 74.003 22.209 59.784 1.00 15.07 280 ILE A N 1
ATOM 2351 C CA . ILE A 1 286 ? 72.989 23.216 59.476 1.00 16.75 280 ILE A CA 1
ATOM 2352 C C . ILE A 1 286 ? 72.829 24.226 60.611 1.00 19.35 280 ILE A C 1
ATOM 2353 O O . ILE A 1 286 ? 72.739 25.430 60.358 1.00 20.24 280 ILE A O 1
ATOM 2358 N N . ASN A 1 287 ? 72.800 23.739 61.850 1.00 21.80 281 ASN A N 1
ATOM 2359 C CA . ASN A 1 287 ? 72.663 24.594 63.027 1.00 24.25 281 ASN A CA 1
ATOM 2360 C C . ASN A 1 287 ? 73.824 25.581 63.134 1.00 25.23 281 ASN A C 1
ATOM 2361 O O . ASN A 1 287 ? 73.628 26.722 63.558 1.00 26.06 281 ASN A O 1
ATOM 2366 N N . SER A 1 288 ? 75.019 25.156 62.726 1.00 26.28 282 SER A N 1
ATOM 2367 C CA . SER A 1 288 ? 76.192 26.032 62.697 1.00 27.28 282 SER A CA 1
ATOM 2368 C C . SER A 1 288 ? 76.044 27.116 61.633 1.00 27.84 282 SER A C 1
ATOM 2369 O O . SER A 1 288 ? 76.478 28.255 61.826 1.00 28.43 282 SER A O 1
ATOM 2372 N N . LYS A 1 289 ? 75.419 26.746 60.518 1.00 28.39 283 LYS A N 1
ATOM 2373 C CA . LYS A 1 289 ? 75.152 27.647 59.402 1.00 28.96 283 LYS A CA 1
ATOM 2374 C C . LYS A 1 289 ? 74.181 28.761 59.794 1.00 28.92 283 LYS A C 1
ATOM 2375 O O . LYS A 1 289 ? 74.366 29.918 59.406 1.00 29.63 283 LYS A O 1
ATOM 2381 N N . TYR A 1 290 ? 73.159 28.404 60.568 1.00 28.63 284 TYR A N 1
ATOM 2382 C CA . TYR A 1 290 ? 72.169 29.360 61.060 1.00 27.86 284 TYR A CA 1
ATOM 2383 C C . TYR A 1 290 ? 72.597 29.902 62.421 1.00 28.40 284 TYR A C 1
ATOM 2384 O O . TYR A 1 290 ? 72.368 31.069 62.731 1.00 28.83 284 TYR A O 1
#

Nearest PDB structures (foldseek):
  3acw-assembly1_A  TM=1.003E+00  e=4.531E-38  Staphylococcus aureus
  2zcr-assembly1_A  TM=1.002E+00  e=1.797E-37  Staphylococcus aureus
  3adz-assembly1_A  TM=1.002E+00  e=3.064E-37  Staphylococcus aureus
  3ae0-assembly2_B  TM=9.895E-01  e=6.019E-36  Staphylococcus aureus
  3vje-assembly2_B  TM=9.859E-01  e=2.184E-35  Staphylococcus aureus

Sequence (284 aa):
MTMMDMNFKYCHKIMKKHSKSFSYAFDLLPEDQRKAVWAIYAVCRKIDDSIDVYGDIQFLNQIKEDIQSIEKYPYEYHHFQSDRRIMMALQHVAQHKNIAFQSFYNLIDTVYKDQHFTMFETDAELFGYCYGVAGTVGEVLTPILSDHETHQTYDVARRLGESLQLINILRDVGEDFENERIYFSKQRLKQYEVDIAEVYQNGVNNHYIDLWEYYAAIAEKDFRDVMDQIKVFSIEAQPIIELAARIYIEILDEVRQANYTLHERVFVEKRKKAKLFHEINSKY

B-factor: mean 12.61, std 7.1, range [4.03, 45.12]

CATH classification: 1.10.600.10